Protein AF-A0A7V9LE21-F1 (afdb_monomer_lite)

Foldseek 3Di:
DVVLQVLQQVLLVVVPAGQQFAAADDPVVQVVLCVLLVHHADPVVNVSNRGGQWHDQDPQHADLAALFATFHGSVVQSVVLVVLPVVCVVQPDPVQDADQFARQGDGHSQWTFGHAHPVNPDWTKTQHCPTDPRAARAFIKIDFDPRDIFTQASHSCRNSVLRSVCVVVQQWDQDPVVSYIAGPPDDPPDDTRRVVVSRVVVCPPPDPDDPPPPPDPPDPDDDDDDDDDDDDDDDDDDDDDDDDDDDDDDDDDDDDDDDDDDDDDDD

Structure (mmCIF, N/CA/C/O backbone):
data_AF-A0A7V9LE21-F1
#
_entry.id   AF-A0A7V9LE21-F1
#
loop_
_atom_site.group_PDB
_atom_site.id
_atom_site.type_symbol
_atom_site.label_atom_id
_atom_site.label_alt_id
_atom_site.label_comp_id
_atom_site.label_asym_id
_atom_site.label_entity_id
_atom_site.label_seq_id
_atom_site.pdbx_PDB_ins_code
_atom_site.Cartn_x
_atom_site.Cartn_y
_atom_site.Cartn_z
_atom_site.occupancy
_atom_site.B_iso_or_equiv
_atom_site.auth_seq_id
_atom_site.auth_comp_id
_atom_site.auth_asym_id
_atom_site.auth_atom_id
_atom_site.pdbx_PDB_model_num
ATOM 1 N N . MET A 1 1 ? -8.582 -11.905 -0.768 1.00 97.69 1 MET A N 1
ATOM 2 C CA . MET A 1 1 ? -8.957 -10.580 -1.306 1.00 97.69 1 MET A CA 1
ATOM 3 C C . MET A 1 1 ? -10.392 -10.242 -0.951 1.00 97.69 1 MET A C 1
ATOM 5 O O . MET A 1 1 ? -10.542 -9.659 0.103 1.00 97.69 1 MET A O 1
ATOM 9 N N . LYS A 1 2 ? -11.439 -10.677 -1.674 1.00 98.25 2 LYS A N 1
ATOM 10 C CA . LYS A 1 2 ? -12.838 -10.276 -1.377 1.00 98.25 2 LYS A CA 1
ATOM 11 C C . LYS A 1 2 ? -13.231 -10.319 0.116 1.00 98.25 2 LYS A C 1
ATOM 13 O O . LYS A 1 2 ? -13.485 -9.271 0.692 1.00 98.25 2 LYS A O 1
ATOM 18 N N . GLN A 1 3 ? -13.123 -11.476 0.772 1.00 98.50 3 GLN A N 1
ATOM 19 C CA . GLN A 1 3 ? -13.429 -11.631 2.209 1.00 98.50 3 GLN A CA 1
ATOM 20 C C . GLN A 1 3 ? -12.548 -10.795 3.163 1.00 98.50 3 GLN A C 1
ATOM 22 O O . GLN A 1 3 ? -12.945 -10.556 4.300 1.00 98.50 3 GLN A O 1
ATOM 27 N N . ILE A 1 4 ? -11.356 -10.373 2.723 1.00 98.56 4 ILE A N 1
ATOM 28 C CA . ILE A 1 4 ? -10.426 -9.518 3.482 1.00 98.56 4 ILE A CA 1
ATOM 29 C C . ILE A 1 4 ? -10.947 -8.078 3.440 1.00 98.56 4 ILE A C 1
ATOM 31 O O . ILE A 1 4 ? -11.176 -7.488 4.491 1.00 98.56 4 ILE A O 1
ATOM 35 N N . TRP A 1 5 ? -11.235 -7.555 2.242 1.00 98.50 5 TRP A N 1
ATOM 36 C CA . TRP A 1 5 ? -11.826 -6.224 2.057 1.00 98.50 5 TRP A CA 1
ATOM 37 C C . TRP A 1 5 ? -13.210 -6.116 2.711 1.00 98.50 5 TRP A C 1
ATOM 39 O O . TRP A 1 5 ? -13.451 -5.200 3.489 1.00 98.50 5 TRP A O 1
ATOM 49 N N . GLU A 1 6 ? -14.074 -7.121 2.530 1.00 98.31 6 GLU A N 1
ATOM 50 C CA . GLU A 1 6 ? -15.378 -7.221 3.208 1.00 98.31 6 GLU A CA 1
ATOM 51 C C . GLU A 1 6 ? -15.268 -7.310 4.739 1.00 98.31 6 GLU A C 1
ATOM 53 O O . GLU A 1 6 ? -16.251 -7.073 5.442 1.00 98.31 6 GLU A O 1
ATOM 58 N N . ARG A 1 7 ? -14.115 -7.702 5.295 1.00 98.38 7 ARG A N 1
ATOM 59 C CA . ARG A 1 7 ? -13.870 -7.673 6.744 1.00 98.38 7 ARG A CA 1
ATOM 60 C C . ARG A 1 7 ? -13.325 -6.321 7.189 1.00 98.38 7 ARG A C 1
ATOM 62 O O . ARG A 1 7 ? -13.785 -5.815 8.206 1.00 98.38 7 ARG A O 1
ATOM 69 N N . LEU A 1 8 ? -12.414 -5.730 6.420 1.00 98.19 8 LEU A N 1
ATOM 70 C CA . LEU A 1 8 ? -11.795 -4.447 6.742 1.00 98.19 8 LEU A CA 1
ATOM 71 C C . LEU A 1 8 ? -12.800 -3.285 6.647 1.00 98.19 8 LEU A C 1
ATOM 73 O O . LEU A 1 8 ? -12.885 -2.506 7.589 1.00 98.19 8 LEU A O 1
ATOM 77 N N . GLU A 1 9 ? -13.661 -3.244 5.622 1.00 97.38 9 GLU A N 1
ATOM 78 C CA . GLU A 1 9 ? -14.788 -2.289 5.548 1.00 97.38 9 GLU A CA 1
ATOM 79 C C . GLU A 1 9 ? -15.791 -2.485 6.699 1.00 97.38 9 GLU A C 1
ATOM 81 O O . GLU A 1 9 ? -16.323 -1.516 7.235 1.00 97.38 9 GLU A O 1
ATOM 86 N N . ARG A 1 10 ? -16.030 -3.727 7.152 1.00 98.00 10 ARG A N 1
ATOM 87 C CA . ARG A 1 10 ? -16.883 -3.968 8.333 1.00 98.00 10 ARG A CA 1
ATOM 88 C C . ARG A 1 10 ? -16.254 -3.454 9.626 1.00 98.00 10 ARG A C 1
ATOM 90 O O . ARG A 1 10 ? -16.998 -2.977 10.477 1.00 98.00 10 ARG A O 1
ATOM 97 N N . ILE A 1 11 ? -14.930 -3.535 9.778 1.00 97.38 11 ILE A N 1
ATOM 98 C CA . ILE A 1 11 ? -14.217 -2.966 10.932 1.00 97.38 11 ILE A CA 1
ATOM 99 C C . ILE A 1 11 ? -14.197 -1.434 10.839 1.00 97.38 11 ILE A C 1
ATOM 101 O O . ILE A 1 11 ? -14.538 -0.775 11.813 1.00 97.38 11 ILE A O 1
ATOM 105 N N . ALA A 1 12 ? -13.919 -0.852 9.670 1.00 96.12 12 ALA A N 1
ATOM 106 C CA . ALA A 1 12 ? -14.060 0.589 9.445 1.00 96.12 12 ALA A CA 1
ATOM 107 C C . ALA A 1 12 ? -15.472 1.084 9.820 1.00 96.12 12 ALA A C 1
ATOM 109 O O . ALA A 1 12 ? -15.625 2.086 10.524 1.00 96.12 12 ALA A O 1
ATOM 110 N N . GLY A 1 13 ? -16.500 0.317 9.445 1.00 96.00 13 GLY A N 1
ATOM 111 C CA . GLY A 1 13 ? -17.898 0.586 9.766 1.00 96.00 13 GLY A CA 1
ATOM 112 C C . GLY A 1 13 ? -18.237 0.584 11.263 1.00 96.00 13 GLY A C 1
ATOM 113 O O . GLY A 1 13 ? -19.125 1.338 11.659 1.00 96.00 13 GLY A O 1
ATOM 114 N N . THR A 1 14 ? -17.535 -0.169 12.127 1.00 96.19 14 THR A N 1
ATOM 115 C CA . THR A 1 14 ? -17.775 -0.093 13.589 1.00 96.19 14 THR A CA 1
ATOM 116 C C . THR A 1 14 ? -17.301 1.231 14.189 1.00 96.19 14 THR A C 1
ATOM 118 O O . THR A 1 14 ? -17.847 1.672 15.200 1.00 96.19 14 THR A O 1
ATOM 121 N N . TYR A 1 15 ? -16.354 1.902 13.529 1.00 94.06 15 TYR A N 1
ATOM 122 C CA . TYR A 1 15 ? -15.899 3.256 13.848 1.00 94.06 15 TYR A CA 1
ATOM 123 C C . TYR A 1 15 ? -16.653 4.347 13.066 1.00 94.06 15 TYR A C 1
ATOM 125 O O . TYR A 1 15 ? -16.291 5.518 13.143 1.00 94.06 15 TYR A O 1
ATOM 133 N N . GLY A 1 16 ? -17.686 3.998 12.289 1.00 93.94 16 GLY A N 1
ATOM 134 C CA . GLY A 1 16 ? -18.404 4.952 11.435 1.00 93.94 16 GLY A CA 1
ATOM 135 C C . GLY A 1 16 ? -17.566 5.493 10.269 1.00 93.94 16 GLY A C 1
ATOM 136 O O . GLY A 1 16 ? -17.779 6.625 9.837 1.00 93.94 16 GLY A O 1
ATOM 137 N N . LYS A 1 17 ? -16.594 4.710 9.787 1.00 93.88 17 LYS A N 1
ATOM 138 C CA . LYS A 1 17 ? -15.722 5.017 8.643 1.00 93.88 17 LYS A CA 1
ATOM 139 C C . LYS A 1 17 ? -16.016 4.068 7.478 1.00 93.88 17 LYS A C 1
ATOM 141 O O . LYS A 1 17 ? -16.732 3.081 7.619 1.00 93.88 17 LYS A O 1
ATOM 146 N N . THR A 1 18 ? -15.398 4.349 6.341 1.00 94.31 18 THR A N 1
ATOM 147 C CA . THR A 1 18 ? -15.262 3.439 5.196 1.00 94.31 18 THR A CA 1
ATOM 148 C C . THR A 1 18 ? -13.859 3.608 4.625 1.00 94.31 18 THR A C 1
ATOM 150 O O . THR A 1 18 ? -13.232 4.649 4.839 1.00 94.31 18 THR A O 1
ATOM 153 N N . LEU A 1 19 ? -13.352 2.612 3.903 1.00 94.44 19 LEU A N 1
ATOM 154 C CA . LEU A 1 19 ? -12.128 2.762 3.120 1.00 94.44 19 LEU A CA 1
ATOM 155 C C . LEU A 1 19 ? -12.376 3.557 1.823 1.00 94.44 19 LEU A C 1
ATOM 157 O O . LEU A 1 19 ? -11.406 3.945 1.180 1.00 94.44 19 LEU A O 1
ATOM 161 N N . ALA A 1 20 ? -13.637 3.819 1.448 1.00 95.00 20 ALA A N 1
ATOM 162 C CA . ALA A 1 20 ? -14.025 4.450 0.181 1.00 95.00 20 ALA A CA 1
ATOM 163 C C . ALA A 1 20 ? -13.390 3.745 -1.033 1.00 95.00 20 ALA A C 1
ATOM 165 O O . ALA A 1 20 ? -12.850 4.377 -1.942 1.00 95.00 20 ALA A O 1
ATOM 166 N N . LEU A 1 21 ? -13.419 2.408 -1.013 1.00 96.44 21 LEU A N 1
ATOM 167 C CA . LEU A 1 21 ? -12.847 1.587 -2.072 1.00 96.44 21 LEU A CA 1
ATOM 168 C C . LEU A 1 21 ? -13.613 1.778 -3.383 1.00 96.44 21 LEU A C 1
ATOM 170 O O . LEU A 1 21 ? -14.837 1.637 -3.451 1.00 96.44 21 LEU A O 1
ATOM 174 N N . ARG A 1 22 ? -12.861 2.062 -4.442 1.00 97.06 22 ARG A N 1
ATOM 175 C CA . ARG A 1 22 ? -13.384 2.304 -5.787 1.00 97.06 22 ARG A CA 1
ATOM 176 C C . ARG A 1 22 ? -13.907 0.999 -6.412 1.00 97.06 22 ARG A C 1
ATOM 178 O O . ARG A 1 22 ? -13.593 -0.087 -5.915 1.00 97.06 22 ARG A O 1
ATOM 185 N N . PRO A 1 23 ? -14.718 1.049 -7.486 1.00 98.19 23 PRO A N 1
ATOM 186 C CA . PRO A 1 23 ? -15.098 -0.149 -8.236 1.00 98.19 23 PRO A CA 1
ATOM 187 C C . PRO A 1 23 ? -13.876 -0.874 -8.818 1.00 98.19 23 PRO A C 1
ATOM 189 O O . PRO A 1 23 ? -12.860 -0.247 -9.109 1.00 98.19 23 PRO A O 1
ATOM 192 N N . GLY A 1 24 ? -13.968 -2.191 -8.991 1.00 98.56 24 GLY A N 1
ATOM 193 C CA . GLY A 1 24 ? -12.900 -3.004 -9.578 1.00 98.56 24 GLY A CA 1
ATOM 194 C C . GLY A 1 24 ? -12.739 -2.817 -11.086 1.00 98.56 24 GLY A C 1
ATOM 195 O O . GLY A 1 24 ? -13.684 -2.465 -11.794 1.00 98.56 24 GLY A O 1
ATOM 196 N N . LEU A 1 25 ? -11.529 -3.095 -11.565 1.00 98.75 25 LEU A N 1
ATOM 197 C CA . LEU A 1 25 ? -11.159 -3.077 -12.979 1.00 98.75 25 LEU A CA 1
ATOM 198 C C . LEU A 1 25 ? -11.482 -4.405 -13.673 1.00 98.75 25 LEU A C 1
ATOM 200 O O . LEU A 1 25 ? -11.662 -5.438 -13.028 1.00 98.75 25 LEU A O 1
ATOM 204 N N . ASP A 1 26 ? -11.492 -4.388 -15.006 1.00 98.62 26 ASP A N 1
ATOM 205 C CA . ASP A 1 26 ? -11.600 -5.599 -15.818 1.00 98.62 26 ASP A CA 1
ATOM 206 C C . ASP A 1 26 ? -10.229 -6.227 -16.153 1.00 98.62 26 ASP A C 1
ATOM 208 O O . ASP A 1 26 ? -9.167 -5.600 -16.079 1.00 98.62 26 ASP A O 1
ATOM 212 N N . GLU A 1 27 ? -10.248 -7.513 -16.519 1.00 98.56 27 GLU A N 1
ATOM 213 C CA . GLU A 1 27 ? -9.039 -8.262 -16.891 1.00 98.56 27 GLU A CA 1
ATOM 214 C C . GLU A 1 27 ? -8.258 -7.624 -18.067 1.00 98.56 27 GLU A C 1
ATOM 216 O O . GLU A 1 27 ? -7.025 -7.591 -17.983 1.00 98.56 27 GLU A O 1
ATOM 221 N N . PRO A 1 28 ? -8.896 -7.083 -19.135 1.00 98.69 28 PRO A N 1
ATOM 222 C CA . PRO A 1 28 ? -8.205 -6.336 -20.189 1.00 98.69 28 PRO A CA 1
ATOM 223 C C . PRO A 1 28 ? -7.429 -5.112 -19.690 1.00 98.69 28 PRO A C 1
ATOM 225 O O . PRO A 1 28 ? -6.272 -4.942 -20.078 1.00 98.69 28 PRO A O 1
ATOM 228 N N . THR A 1 29 ? -8.017 -4.287 -18.817 1.00 98.75 29 THR A N 1
ATOM 229 C CA . THR A 1 29 ? -7.364 -3.082 -18.276 1.00 98.75 29 THR A CA 1
ATOM 230 C C . THR A 1 29 ? -6.128 -3.455 -17.462 1.00 98.75 29 THR A C 1
ATOM 232 O O . THR A 1 29 ? -5.048 -2.896 -17.666 1.00 98.75 29 THR A O 1
ATOM 235 N N . ILE A 1 30 ? -6.243 -4.467 -16.598 1.00 98.81 30 ILE A N 1
ATOM 236 C CA . ILE A 1 30 ? -5.116 -4.936 -15.785 1.00 98.81 30 ILE A CA 1
ATOM 237 C C . ILE A 1 30 ? -4.043 -5.603 -16.664 1.00 98.81 30 ILE A C 1
ATOM 239 O O . ILE A 1 30 ? -2.850 -5.387 -16.454 1.00 98.81 30 ILE A O 1
ATOM 243 N N . ALA A 1 31 ? -4.428 -6.366 -17.693 1.00 98.69 31 ALA A N 1
ATOM 244 C CA . ALA A 1 31 ? -3.476 -6.948 -18.641 1.00 98.69 31 ALA A CA 1
ATOM 245 C C . ALA A 1 31 ? -2.730 -5.878 -19.466 1.00 98.69 31 ALA A C 1
ATOM 247 O O . ALA A 1 31 ? -1.540 -6.043 -19.741 1.00 98.69 31 ALA A O 1
ATOM 248 N N . ALA A 1 32 ? -3.392 -4.775 -19.832 1.00 98.69 32 ALA A N 1
ATOM 249 C CA . ALA A 1 32 ? -2.755 -3.636 -20.493 1.00 98.69 32 ALA A CA 1
ATOM 250 C C . ALA A 1 32 ? -1.748 -2.927 -19.567 1.00 98.69 32 ALA A C 1
ATOM 252 O O . ALA A 1 32 ? -0.640 -2.614 -20.004 1.00 98.69 32 ALA A O 1
ATOM 253 N N . ALA A 1 33 ? -2.090 -2.754 -18.286 1.00 98.69 33 ALA A N 1
ATOM 254 C CA . ALA A 1 33 ? -1.198 -2.204 -17.265 1.00 98.69 33 ALA A CA 1
ATOM 255 C C . ALA A 1 33 ? 0.080 -3.045 -17.087 1.00 98.69 33 ALA A C 1
ATOM 257 O O . ALA A 1 33 ? 1.187 -2.520 -17.183 1.00 98.69 33 ALA A O 1
ATOM 258 N N . GLU A 1 34 ? -0.057 -4.364 -16.923 1.00 98.69 34 GLU A N 1
ATOM 259 C CA . GLU A 1 34 ? 1.080 -5.296 -16.863 1.00 98.69 34 GLU A CA 1
ATOM 260 C C . GLU A 1 34 ? 1.970 -5.228 -18.112 1.00 98.69 34 GLU A C 1
ATOM 262 O O . GLU A 1 34 ? 3.198 -5.286 -18.025 1.00 98.69 34 GLU A O 1
ATOM 267 N N . ASN A 1 35 ? 1.352 -5.084 -19.288 1.00 98.44 35 ASN A N 1
ATOM 268 C CA . ASN A 1 35 ? 2.079 -4.967 -20.545 1.00 98.44 35 ASN A CA 1
ATOM 269 C C . ASN A 1 35 ? 2.810 -3.611 -20.671 1.00 98.44 35 ASN A C 1
ATOM 271 O O . ASN A 1 35 ? 3.901 -3.602 -21.236 1.00 98.44 35 ASN A O 1
ATOM 275 N N . LYS A 1 36 ? 2.286 -2.498 -20.114 1.00 97.69 36 LYS A N 1
ATOM 276 C CA . LYS A 1 36 ? 3.029 -1.219 -19.998 1.00 97.69 36 LYS A CA 1
ATOM 277 C C . LYS A 1 36 ? 4.247 -1.378 -19.081 1.00 97.69 36 LYS A C 1
ATOM 279 O O . LYS A 1 36 ? 5.339 -0.952 -19.438 1.00 97.69 36 LYS A O 1
ATOM 284 N N . LEU A 1 37 ? 4.060 -2.013 -17.922 1.00 97.25 37 LEU A N 1
ATOM 285 C CA . LEU A 1 37 ? 5.105 -2.212 -16.908 1.00 97.25 37 LEU A CA 1
ATOM 286 C C . LEU A 1 37 ? 6.179 -3.240 -17.308 1.00 97.25 37 LEU A C 1
ATOM 288 O O . LEU A 1 37 ? 7.205 -3.345 -16.640 1.00 97.25 37 LEU A O 1
ATOM 292 N N . GLY A 1 38 ? 5.931 -4.066 -18.331 1.00 98.00 38 GLY A N 1
ATOM 293 C CA . GLY A 1 38 ? 6.780 -5.217 -18.663 1.00 98.00 38 GLY A CA 1
ATOM 294 C C . GLY A 1 38 ? 6.799 -6.302 -17.574 1.00 98.00 38 GLY A C 1
ATOM 295 O O . GLY A 1 38 ? 7.726 -7.112 -17.515 1.00 98.00 38 GLY A O 1
ATOM 296 N N . MET A 1 39 ? 5.800 -6.318 -16.685 1.00 97.44 39 MET A N 1
ATOM 297 C CA . MET A 1 39 ? 5.764 -7.132 -15.466 1.00 97.44 39 MET A CA 1
ATOM 298 C C . MET A 1 39 ? 4.357 -7.671 -15.209 1.00 97.44 39 MET A C 1
ATOM 300 O O . MET A 1 39 ? 3.376 -6.971 -15.431 1.00 97.44 39 MET A O 1
ATOM 304 N N . ARG A 1 40 ? 4.247 -8.896 -14.682 1.00 98.19 40 ARG A N 1
ATOM 305 C CA . ARG A 1 40 ? 2.978 -9.407 -14.137 1.00 98.19 40 ARG A CA 1
ATOM 306 C C . ARG A 1 40 ? 2.821 -8.977 -12.682 1.00 98.19 40 ARG A C 1
ATOM 308 O O . ARG A 1 40 ? 3.792 -9.011 -11.925 1.00 98.19 40 ARG A O 1
ATOM 315 N N . PHE A 1 41 ? 1.606 -8.607 -12.295 1.00 98.62 41 PHE A N 1
ATOM 316 C CA . PHE A 1 41 ? 1.278 -8.314 -10.905 1.00 98.62 41 PHE A CA 1
ATOM 317 C C . PHE A 1 41 ? 1.244 -9.610 -10.075 1.00 98.62 41 PHE A C 1
ATOM 319 O O . PHE A 1 41 ? 0.860 -10.663 -10.595 1.00 98.62 41 PHE A O 1
ATOM 326 N N . PRO A 1 42 ? 1.579 -9.559 -8.771 1.00 98.62 42 PRO A N 1
ATOM 327 C CA . PRO A 1 42 ? 1.273 -10.644 -7.844 1.00 98.62 42 PRO A CA 1
ATOM 328 C C . PRO A 1 42 ? -0.215 -11.006 -7.892 1.00 98.62 42 PRO A C 1
ATOM 330 O O . PRO A 1 42 ? -1.074 -10.132 -8.025 1.00 98.62 42 PRO A O 1
ATOM 333 N N . ALA A 1 43 ? -0.531 -12.298 -7.785 1.00 98.44 43 ALA A N 1
ATOM 334 C CA . ALA A 1 43 ? -1.888 -12.804 -8.005 1.00 98.44 43 ALA A CA 1
ATOM 335 C C . ALA A 1 43 ? -2.929 -12.222 -7.028 1.00 98.44 43 ALA A C 1
ATOM 337 O O . ALA A 1 43 ? -4.106 -12.117 -7.362 1.00 98.44 43 ALA A O 1
ATOM 338 N N . ASP A 1 44 ? -2.504 -11.823 -5.831 1.00 98.12 44 ASP A N 1
ATOM 339 C CA . ASP A 1 44 ? -3.329 -11.184 -4.812 1.00 98.12 44 ASP A CA 1
ATOM 340 C C . ASP A 1 44 ? -3.488 -9.670 -5.019 1.00 98.12 44 ASP A C 1
ATOM 342 O O . ASP A 1 44 ? -4.589 -9.167 -4.806 1.00 98.12 44 ASP A O 1
ATOM 346 N N . TYR A 1 45 ? -2.469 -8.957 -5.517 1.00 98.69 45 TYR A N 1
ATOM 347 C CA . TYR A 1 45 ? -2.637 -7.574 -5.988 1.00 98.69 45 TYR A CA 1
ATOM 348 C C . TYR A 1 45 ? -3.543 -7.517 -7.229 1.00 98.69 45 TYR A C 1
ATOM 350 O O . TYR A 1 45 ? -4.493 -6.735 -7.248 1.00 98.69 45 TYR A O 1
ATOM 358 N N . ARG A 1 46 ? -3.374 -8.434 -8.198 1.00 98.69 46 ARG A N 1
ATOM 359 C CA . ARG A 1 46 ? -4.309 -8.598 -9.330 1.00 98.69 46 ARG A CA 1
ATOM 360 C C . ARG A 1 46 ? -5.738 -8.852 -8.843 1.00 98.69 46 ARG A C 1
ATOM 362 O O . ARG A 1 46 ? -6.664 -8.156 -9.245 1.00 98.69 46 ARG A O 1
ATOM 369 N N . ALA A 1 47 ? -5.913 -9.802 -7.923 1.00 98.75 47 ALA A N 1
ATOM 370 C CA . ALA A 1 47 ? -7.207 -10.101 -7.311 1.00 98.75 47 ALA A CA 1
ATOM 371 C C . ALA A 1 47 ? -7.712 -9.013 -6.340 1.00 98.75 47 ALA A C 1
ATOM 373 O O . ALA A 1 47 ? -8.814 -9.152 -5.809 1.00 98.75 47 ALA A O 1
ATOM 374 N N . SER A 1 48 ? -6.930 -7.959 -6.088 1.00 98.75 48 SER A N 1
ATOM 375 C CA . SER A 1 48 ? -7.383 -6.732 -5.435 1.00 98.75 48 SER A CA 1
ATOM 376 C C . SER A 1 48 ? -7.889 -5.726 -6.465 1.00 98.75 48 SER A C 1
ATOM 378 O O . SER A 1 48 ? -9.000 -5.241 -6.308 1.00 98.75 48 SER A O 1
ATOM 380 N N . LEU A 1 49 ? -7.139 -5.486 -7.547 1.00 98.81 49 LEU A N 1
ATOM 381 C CA . LEU A 1 49 ? -7.531 -4.591 -8.646 1.00 98.81 49 LEU A CA 1
ATOM 382 C C . LEU A 1 49 ? -8.839 -5.027 -9.331 1.00 98.81 49 LEU A C 1
ATOM 384 O O . LEU A 1 49 ? -9.668 -4.187 -9.663 1.00 98.81 49 LEU A O 1
ATOM 388 N N . LEU A 1 50 ? -9.073 -6.340 -9.464 1.00 98.81 50 LEU A N 1
ATOM 389 C CA . LEU A 1 50 ? -10.342 -6.918 -9.948 1.00 98.81 50 LEU A CA 1
ATOM 390 C C . LEU A 1 50 ? -11.547 -6.673 -9.014 1.00 98.81 50 LEU A C 1
ATOM 392 O O . LEU A 1 50 ? -12.680 -6.990 -9.370 1.00 98.81 50 LEU A O 1
ATOM 396 N N . LEU A 1 51 ? -11.317 -6.165 -7.801 1.00 98.75 51 LEU A N 1
ATOM 397 C CA . LEU A 1 51 ? -12.357 -5.823 -6.828 1.00 98.75 51 LEU A CA 1
ATOM 398 C C . LEU A 1 51 ? -12.450 -4.311 -6.611 1.00 98.75 51 LEU A C 1
ATOM 400 O O . LEU A 1 51 ? -13.566 -3.802 -6.534 1.00 98.75 51 LEU A O 1
ATOM 404 N N . HIS A 1 52 ? -11.300 -3.626 -6.538 1.00 98.44 52 HIS A N 1
ATOM 405 C CA . HIS A 1 52 ? -11.183 -2.208 -6.205 1.00 98.44 52 HIS A CA 1
ATOM 406 C C . HIS A 1 52 ? -10.006 -1.516 -6.917 1.00 98.44 52 HIS A C 1
ATOM 408 O O . HIS A 1 52 ? -8.847 -1.889 -6.718 1.00 98.44 52 HIS A O 1
ATOM 414 N N . ASP A 1 53 ? -10.295 -0.461 -7.681 1.00 98.44 53 ASP A N 1
ATOM 415 C CA . ASP A 1 53 ? -9.329 0.465 -8.299 1.00 98.44 53 ASP A CA 1
ATOM 416 C C . ASP A 1 53 ? -8.794 1.506 -7.289 1.00 98.44 53 ASP A C 1
ATOM 418 O O . ASP A 1 53 ? -8.933 2.716 -7.471 1.00 98.44 53 ASP A O 1
ATOM 422 N N . GLY A 1 54 ? -8.240 1.030 -6.171 1.00 96.50 54 GLY A N 1
ATOM 423 C CA . GLY A 1 54 ? -7.763 1.876 -5.070 1.00 96.50 54 GLY A CA 1
ATOM 424 C C . GLY A 1 54 ? -8.881 2.474 -4.203 1.00 96.50 54 GLY A C 1
ATOM 425 O O . GLY A 1 54 ? -9.973 1.913 -4.089 1.00 96.50 54 GLY A O 1
ATOM 426 N N . GLN A 1 55 ? -8.579 3.599 -3.556 1.00 95.25 55 GLN A N 1
ATOM 427 C CA . GLN A 1 55 ? -9.474 4.389 -2.704 1.00 95.25 55 GLN A CA 1
ATOM 428 C C . GLN A 1 55 ? -9.771 5.744 -3.362 1.00 95.25 55 GLN A C 1
ATOM 430 O O . GLN A 1 55 ? -9.015 6.200 -4.221 1.00 95.25 55 GLN A O 1
ATOM 435 N N . GLU A 1 56 ? -10.862 6.401 -2.969 1.00 90.94 56 GLU A N 1
ATOM 436 C CA . GLU A 1 56 ? -11.056 7.821 -3.287 1.00 90.94 56 GLU A CA 1
ATOM 437 C C . GLU A 1 56 ? -10.171 8.709 -2.392 1.00 90.94 56 GLU A C 1
ATOM 439 O O . GLU A 1 56 ? -10.011 8.441 -1.202 1.00 90.94 56 GLU A O 1
ATOM 444 N N . ASP A 1 57 ? -9.629 9.797 -2.951 1.00 74.94 57 ASP A N 1
ATOM 445 C CA . ASP A 1 57 ? -8.693 10.733 -2.290 1.00 74.94 57 ASP A CA 1
ATOM 446 C C . ASP A 1 57 ? -9.375 11.678 -1.259 1.00 74.94 57 ASP A C 1
ATOM 448 O O . ASP A 1 57 ? -9.021 12.851 -1.114 1.00 74.94 57 ASP A O 1
ATOM 452 N N . GLU A 1 58 ? -10.386 11.192 -0.532 1.00 64.44 58 GLU A N 1
ATOM 453 C CA . GLU A 1 58 ? -11.120 11.978 0.466 1.00 64.44 58 GLU A CA 1
ATOM 454 C C . GLU A 1 58 ? -10.421 12.014 1.836 1.00 64.44 58 GLU A C 1
ATOM 456 O O . GLU A 1 58 ? -9.968 11.004 2.375 1.00 64.44 58 GLU A O 1
ATOM 461 N N . VAL A 1 59 ? -10.403 13.194 2.468 1.00 59.25 59 VAL A N 1
ATOM 462 C CA . VAL A 1 59 ? -9.697 13.467 3.738 1.00 59.25 59 VAL A CA 1
ATOM 463 C C . VAL A 1 59 ? -10.475 12.942 4.966 1.00 59.25 59 VAL A C 1
ATOM 465 O O . VAL A 1 59 ? -10.747 13.679 5.915 1.00 59.25 59 VAL A O 1
ATOM 468 N N . ALA A 1 60 ? -10.888 11.671 4.928 1.00 64.88 60 ALA A N 1
ATOM 469 C CA . ALA A 1 60 ? -11.581 10.968 6.016 1.00 64.88 60 ALA A CA 1
ATOM 470 C C . ALA A 1 60 ? -11.546 9.420 5.937 1.00 64.88 60 ALA A C 1
ATOM 472 O O . ALA A 1 60 ? -12.125 8.769 6.812 1.00 64.88 60 ALA A O 1
ATOM 473 N N . THR A 1 61 ? -10.931 8.817 4.911 1.00 81.81 61 THR A N 1
ATOM 474 C CA . THR A 1 61 ? -10.968 7.357 4.689 1.00 81.81 61 THR A CA 1
ATOM 475 C C . THR A 1 61 ? -10.269 6.560 5.791 1.00 81.81 61 THR A C 1
ATOM 477 O O . THR A 1 61 ? -9.242 6.981 6.319 1.00 81.81 61 THR A O 1
ATOM 480 N N . PHE A 1 62 ? -10.776 5.363 6.084 1.00 92.25 62 PHE A N 1
ATOM 481 C CA . PHE A 1 62 ? -10.075 4.378 6.907 1.00 92.25 62 PHE A CA 1
ATOM 482 C C . PHE A 1 62 ? -8.849 3.828 6.157 1.00 92.25 62 PHE A C 1
ATOM 484 O O . PHE A 1 62 ? -8.896 3.608 4.944 1.00 92.25 62 PHE A O 1
ATOM 491 N N . GLU A 1 63 ? -7.749 3.603 6.871 1.00 92.31 63 GLU A N 1
ATOM 492 C CA . GLU A 1 63 ? -6.493 3.132 6.282 1.00 92.31 63 GLU A CA 1
ATOM 493 C C . GLU A 1 63 ? -6.573 1.660 5.858 1.00 92.31 63 GLU A C 1
ATOM 495 O O . GLU A 1 63 ? -7.049 0.803 6.609 1.00 92.31 63 GLU A O 1
ATOM 500 N N . TRP A 1 64 ? -6.031 1.347 4.680 1.00 95.25 64 TRP A N 1
ATOM 501 C CA . TRP A 1 64 ? -5.883 -0.029 4.198 1.00 95.25 64 TRP A CA 1
ATOM 502 C C . TRP A 1 64 ? -4.757 -0.795 4.916 1.00 95.25 64 TRP A C 1
ATOM 504 O O . TRP A 1 64 ? -4.860 -2.010 5.063 1.00 95.25 64 TRP A O 1
ATOM 514 N N . LEU A 1 65 ? -3.725 -0.092 5.400 1.00 95.56 65 LEU A N 1
ATOM 515 C CA . LEU A 1 65 ? -2.691 -0.543 6.343 1.00 95.56 65 LEU A CA 1
ATOM 516 C C . LEU A 1 65 ? -2.265 0.657 7.218 1.00 95.56 65 LEU A C 1
ATOM 518 O O . LEU A 1 65 ? -2.237 1.768 6.687 1.00 95.56 65 LEU A O 1
ATOM 522 N N . PRO A 1 66 ? -1.900 0.476 8.505 1.00 92.06 66 PRO A N 1
ATOM 523 C CA . PRO A 1 66 ? -1.580 1.595 9.397 1.00 92.06 66 PRO A CA 1
ATOM 524 C C . PRO A 1 66 ? -0.435 2.462 8.869 1.00 92.06 66 PRO A C 1
ATOM 526 O O . PRO A 1 66 ? 0.599 1.928 8.459 1.00 92.06 66 PRO A O 1
ATOM 529 N N . GLY A 1 67 ? -0.614 3.783 8.881 1.00 87.69 67 GLY A N 1
ATOM 530 C CA . GLY A 1 67 ? 0.389 4.758 8.438 1.00 87.69 67 GLY A CA 1
ATOM 531 C C . GLY A 1 67 ? 0.726 4.716 6.946 1.00 87.69 67 GLY A C 1
ATOM 532 O O . GLY A 1 67 ? 1.664 5.383 6.520 1.00 87.69 67 GLY A O 1
ATOM 533 N N . CYS A 1 68 ? 0.004 3.932 6.142 1.00 91.38 68 CYS A N 1
ATOM 534 C CA . CYS A 1 68 ? 0.150 3.950 4.691 1.00 91.38 68 CYS A CA 1
ATOM 535 C C . CYS A 1 68 ? -0.786 5.005 4.094 1.00 91.38 68 CYS A C 1
ATOM 537 O O . CYS A 1 68 ? -1.969 5.068 4.437 1.00 91.38 68 CYS A O 1
ATOM 539 N N . CYS A 1 69 ? -0.280 5.797 3.147 1.00 92.12 69 CYS A N 1
ATOM 540 C CA . CYS A 1 69 ? -1.114 6.704 2.359 1.00 92.12 69 CYS A CA 1
ATOM 541 C C . CYS A 1 69 ? -2.220 5.937 1.587 1.00 92.12 69 CYS A C 1
ATOM 543 O O . CYS A 1 69 ? -2.075 4.728 1.377 1.00 92.12 69 CYS A O 1
ATOM 545 N N . PRO A 1 70 ? -3.305 6.593 1.124 1.00 93.50 70 PRO A N 1
ATOM 546 C CA . PRO A 1 70 ? -4.391 5.925 0.400 1.00 93.50 70 PRO A CA 1
ATOM 547 C C . PRO A 1 70 ? -3.915 5.135 -0.827 1.00 93.50 70 PRO A C 1
ATOM 549 O O . PRO A 1 70 ? -3.018 5.579 -1.551 1.00 93.50 70 PRO A O 1
ATOM 552 N N . LEU A 1 71 ? -4.538 3.976 -1.081 1.00 96.25 71 LEU A N 1
ATOM 553 C CA . LEU A 1 71 ? -4.311 3.211 -2.314 1.00 96.25 71 LEU A CA 1
ATOM 554 C C . LEU A 1 71 ? -4.755 4.023 -3.528 1.00 96.25 71 LEU A C 1
ATOM 556 O O . LEU A 1 71 ? -5.885 4.507 -3.572 1.00 96.25 71 LEU A O 1
ATOM 560 N N . LYS A 1 72 ? -3.899 4.114 -4.544 1.00 96.88 72 LYS A N 1
ATOM 561 C CA . LYS A 1 72 ? -4.170 4.909 -5.742 1.00 96.88 72 LYS A CA 1
ATOM 562 C C . LYS A 1 72 ? -4.825 4.091 -6.863 1.00 96.88 72 LYS A C 1
ATOM 564 O O . LYS A 1 72 ? -4.531 2.899 -6.991 1.00 96.88 72 LYS A O 1
ATOM 569 N N . PRO A 1 73 ? -5.660 4.728 -7.708 1.00 97.50 73 PRO A N 1
ATOM 570 C CA . PRO A 1 73 ? -6.154 4.138 -8.951 1.00 97.50 73 PRO A CA 1
ATOM 571 C C . PRO A 1 73 ? -5.017 3.650 -9.849 1.00 97.50 73 PRO A C 1
ATOM 573 O O . PRO A 1 73 ? -3.957 4.280 -9.921 1.00 97.50 73 PRO A O 1
ATOM 576 N N . LEU A 1 74 ? -5.241 2.570 -10.601 1.00 98.62 74 LEU A N 1
ATOM 577 C CA . LEU A 1 74 ? -4.205 1.953 -11.435 1.00 98.62 74 LEU A CA 1
ATOM 578 C C . LEU A 1 74 ? -3.664 2.910 -12.508 1.00 98.62 74 LEU A C 1
ATOM 580 O O . LEU A 1 74 ? -2.498 2.819 -12.879 1.00 98.62 74 LEU A O 1
ATOM 584 N N . ALA A 1 75 ? -4.477 3.862 -12.974 1.00 98.06 75 ALA A N 1
ATOM 585 C CA . ALA A 1 75 ? -4.018 4.932 -13.858 1.00 98.06 75 ALA A CA 1
ATOM 586 C C . ALA A 1 75 ? -2.896 5.761 -13.206 1.00 98.06 75 ALA A C 1
ATOM 588 O O . ALA A 1 75 ? -1.816 5.884 -13.779 1.00 98.06 75 ALA A O 1
ATOM 589 N N . ASN A 1 76 ? -3.102 6.233 -11.973 1.00 97.81 76 ASN A N 1
ATOM 590 C CA . ASN A 1 76 ? -2.113 7.033 -11.252 1.00 97.81 76 ASN A CA 1
ATOM 591 C C . ASN A 1 76 ? -0.893 6.205 -10.822 1.00 97.81 76 ASN A C 1
ATOM 593 O O . ASN A 1 76 ? 0.218 6.723 -10.818 1.00 97.81 76 ASN A O 1
ATOM 597 N N . VAL A 1 77 ? -1.069 4.910 -10.536 1.00 98.25 77 VAL A N 1
ATOM 598 C CA . VAL A 1 77 ? 0.040 3.953 -10.346 1.00 98.25 77 VAL A CA 1
ATOM 599 C C . VAL A 1 77 ? 0.925 3.871 -11.599 1.00 98.25 77 VAL A C 1
ATOM 601 O O . VAL A 1 77 ? 2.151 3.905 -11.499 1.00 98.25 77 VAL A O 1
ATOM 604 N N . LEU A 1 78 ? 0.322 3.793 -12.791 1.00 98.50 78 LEU A N 1
ATOM 605 C CA . LEU A 1 78 ? 1.041 3.722 -14.070 1.00 98.50 78 LEU A CA 1
ATOM 606 C C . LEU A 1 78 ? 1.650 5.056 -14.517 1.00 98.50 78 LEU A C 1
ATOM 608 O O . LEU A 1 78 ? 2.605 5.034 -15.295 1.00 98.50 78 LEU A O 1
ATOM 612 N N . GLU A 1 79 ? 1.094 6.187 -14.085 1.00 97.75 79 GLU A N 1
ATOM 613 C CA . GLU A 1 79 ? 1.690 7.520 -14.240 1.00 97.75 79 GLU A CA 1
ATOM 614 C C . GLU A 1 79 ? 2.902 7.653 -13.315 1.00 97.75 79 GLU A C 1
ATOM 616 O O . GLU A 1 79 ? 4.012 7.897 -13.783 1.00 97.75 79 GLU A O 1
ATOM 621 N N . ARG A 1 80 ? 2.723 7.387 -12.016 1.00 97.12 80 ARG A N 1
ATOM 622 C CA . ARG A 1 80 ? 3.780 7.544 -11.018 1.00 97.12 80 ARG A CA 1
ATOM 623 C C . ARG A 1 80 ? 4.962 6.607 -11.241 1.00 97.12 80 ARG A C 1
ATOM 625 O O . ARG A 1 80 ? 6.107 7.015 -11.080 1.00 97.12 80 ARG A O 1
ATOM 632 N N . TRP A 1 81 ? 4.710 5.362 -11.639 1.00 97.56 81 TRP A N 1
ATOM 633 C CA . TRP A 1 81 ? 5.789 4.444 -12.002 1.00 97.56 81 TRP A CA 1
ATOM 634 C C . TRP A 1 81 ? 6.638 4.991 -13.161 1.00 97.56 81 TRP A C 1
ATOM 636 O O . TRP A 1 81 ? 7.853 4.828 -13.136 1.00 97.56 81 TRP A O 1
ATOM 646 N N . ASP A 1 82 ? 6.025 5.676 -14.135 1.00 97.56 82 ASP A N 1
ATOM 647 C CA . ASP A 1 82 ? 6.711 6.329 -15.263 1.00 97.56 82 ASP A CA 1
ATOM 648 C C . ASP A 1 82 ? 7.629 7.463 -14.765 1.00 97.56 82 ASP A C 1
ATOM 650 O O . ASP A 1 82 ? 8.803 7.518 -15.132 1.00 97.56 82 ASP A O 1
ATOM 654 N N . GLU A 1 83 ? 7.116 8.317 -13.866 1.00 96.50 83 GLU A N 1
ATOM 655 C CA . GLU A 1 83 ? 7.870 9.405 -13.216 1.00 96.50 83 GLU A CA 1
ATOM 656 C C . GLU A 1 83 ? 9.076 8.909 -12.405 1.00 96.50 83 GLU A C 1
ATOM 658 O O . GLU A 1 83 ? 10.084 9.608 -12.303 1.00 96.50 83 GLU A O 1
ATOM 663 N N . GLU A 1 84 ? 8.985 7.716 -11.814 1.00 95.81 84 GLU A N 1
ATOM 664 C CA . GLU A 1 84 ? 10.052 7.147 -10.986 1.00 95.81 84 GLU A CA 1
ATOM 665 C C . GLU A 1 84 ? 11.126 6.392 -11.793 1.00 95.81 84 GLU A C 1
ATOM 667 O O . GLU A 1 84 ? 12.175 6.072 -11.229 1.00 95.81 84 GLU A O 1
ATOM 672 N N . GLN A 1 85 ? 10.954 6.156 -13.106 1.00 96.56 85 GLN A N 1
ATOM 673 C CA . GLN A 1 85 ? 11.998 5.493 -13.911 1.00 96.56 85 GLN A CA 1
ATOM 674 C C . GLN A 1 85 ? 13.295 6.321 -14.036 1.00 96.56 85 GLN A C 1
ATOM 676 O O . GLN A 1 85 ? 14.363 5.752 -13.801 1.00 96.56 85 GLN A O 1
ATOM 681 N N . PRO A 1 86 ? 13.267 7.643 -14.320 1.00 97.06 86 PRO A N 1
ATOM 682 C CA . PRO A 1 86 ? 14.479 8.469 -14.310 1.00 97.06 86 PRO A CA 1
ATOM 683 C C . PRO A 1 86 ? 15.147 8.538 -12.930 1.00 97.06 86 PRO A C 1
ATOM 685 O O . PRO A 1 86 ? 16.371 8.544 -12.846 1.00 97.06 86 PRO A O 1
ATOM 688 N N . LEU A 1 87 ? 14.362 8.527 -11.843 1.00 94.06 87 LEU A N 1
ATOM 689 C CA . LEU A 1 87 ? 14.895 8.492 -10.474 1.00 94.06 87 LEU A CA 1
ATOM 690 C C . LEU A 1 87 ? 15.587 7.154 -10.179 1.00 94.06 87 LEU A C 1
ATOM 692 O O . LEU A 1 87 ? 16.641 7.121 -9.549 1.00 94.06 87 LEU A O 1
ATOM 696 N N . ALA A 1 88 ? 15.035 6.046 -10.674 1.00 94.50 88 ALA A N 1
ATOM 697 C CA . ALA A 1 88 ? 15.653 4.731 -10.562 1.00 94.50 88 ALA A CA 1
ATOM 698 C C . ALA A 1 88 ? 16.956 4.594 -11.380 1.00 94.50 88 ALA A C 1
ATOM 700 O O . ALA A 1 88 ? 17.795 3.765 -11.030 1.00 94.50 88 ALA A O 1
ATOM 701 N N . GLU A 1 89 ? 17.145 5.396 -12.436 1.00 94.88 89 GLU A N 1
ATOM 702 C CA . GLU A 1 89 ? 18.419 5.509 -13.162 1.00 94.88 89 GLU A CA 1
ATOM 703 C C . GLU A 1 89 ? 19.415 6.430 -12.429 1.00 94.88 89 GLU A C 1
ATOM 705 O O . GLU A 1 89 ? 20.565 6.039 -12.222 1.00 94.88 89 GLU A O 1
ATOM 710 N N . GLU A 1 90 ? 18.984 7.615 -11.975 1.00 94.88 90 GLU A N 1
ATOM 711 C CA . GLU A 1 90 ? 19.836 8.589 -11.267 1.00 94.88 90 GLU A CA 1
ATOM 712 C C . GLU A 1 90 ? 20.368 8.051 -9.926 1.00 94.88 90 GLU A C 1
ATOM 714 O O . GLU A 1 90 ? 21.543 8.238 -9.599 1.00 94.88 90 GLU A O 1
ATOM 719 N N . PHE A 1 91 ? 19.524 7.350 -9.162 1.00 90.38 91 PHE A N 1
ATOM 720 C CA . PHE A 1 91 ? 19.826 6.867 -7.808 1.00 90.38 91 PHE A CA 1
ATOM 721 C C . PHE A 1 91 ? 20.134 5.359 -7.736 1.00 90.38 91 PHE A C 1
ATOM 723 O O . PHE A 1 91 ? 20.083 4.763 -6.656 1.00 90.38 91 PHE A O 1
ATOM 730 N N . ALA A 1 92 ? 20.488 4.730 -8.861 1.00 89.81 92 ALA A N 1
ATOM 731 C CA . ALA A 1 92 ? 20.873 3.321 -8.907 1.00 89.81 92 ALA A CA 1
ATOM 732 C C . ALA A 1 92 ? 22.092 3.021 -8.003 1.00 89.81 92 ALA A C 1
ATOM 734 O O . ALA A 1 92 ? 23.187 3.540 -8.226 1.00 89.81 92 ALA A O 1
ATOM 735 N N . ASP A 1 93 ? 21.942 2.132 -7.009 1.00 85.56 93 ASP A N 1
ATOM 736 C CA . ASP A 1 93 ? 23.058 1.680 -6.162 1.00 85.56 93 ASP A CA 1
ATOM 737 C C . ASP A 1 93 ? 23.716 0.400 -6.727 1.00 85.56 93 ASP A C 1
ATOM 739 O O . ASP A 1 93 ? 23.205 -0.703 -6.503 1.00 85.56 93 ASP A O 1
ATOM 743 N N . PRO A 1 94 ? 24.892 0.481 -7.387 1.00 82.50 94 PRO A N 1
ATOM 744 C CA . PRO A 1 94 ? 25.580 -0.691 -7.932 1.00 82.50 94 PRO A CA 1
ATOM 745 C C . PRO A 1 94 ? 26.152 -1.623 -6.851 1.00 82.50 94 PRO A C 1
ATOM 747 O O . PRO A 1 94 ? 26.608 -2.718 -7.172 1.00 82.50 94 PRO A O 1
ATOM 750 N N . THR A 1 95 ? 26.156 -1.217 -5.575 1.00 85.81 95 THR A N 1
ATOM 751 C CA . THR A 1 95 ? 26.516 -2.101 -4.452 1.00 85.81 95 THR A CA 1
ATOM 752 C C . THR A 1 95 ? 25.343 -2.966 -3.982 1.00 85.81 95 THR A C 1
ATOM 754 O O . THR A 1 95 ? 25.563 -3.913 -3.228 1.00 85.81 95 THR A O 1
ATOM 757 N N . ASN A 1 96 ? 24.124 -2.657 -4.446 1.00 82.00 96 ASN A N 1
ATOM 758 C CA . ASN A 1 96 ? 22.869 -3.378 -4.238 1.00 82.00 96 ASN A CA 1
ATOM 759 C C . ASN A 1 96 ? 22.660 -3.921 -2.808 1.00 82.00 96 ASN A C 1
ATOM 761 O O . ASN A 1 96 ? 22.318 -5.092 -2.606 1.00 82.00 96 ASN A O 1
ATOM 765 N N . LYS A 1 97 ? 22.920 -3.071 -1.805 1.00 90.50 97 LYS A N 1
ATOM 766 C CA . LYS A 1 97 ? 22.905 -3.440 -0.380 1.00 90.50 97 LYS A CA 1
ATOM 767 C C . LYS A 1 97 ? 21.548 -4.001 0.039 1.00 90.50 97 LYS A C 1
ATOM 769 O O . LYS A 1 97 ? 20.513 -3.641 -0.522 1.00 90.50 97 LYS A O 1
ATOM 774 N N . THR A 1 98 ? 21.565 -4.861 1.053 1.00 91.44 98 THR A N 1
ATOM 775 C CA . THR A 1 98 ? 20.378 -5.536 1.579 1.00 91.44 98 THR A CA 1
ATOM 776 C C . THR A 1 98 ? 20.247 -5.367 3.083 1.00 91.44 98 THR A C 1
ATOM 778 O O . THR A 1 98 ? 21.213 -5.558 3.820 1.00 91.44 98 THR A O 1
ATOM 781 N N . GLU A 1 99 ? 19.027 -5.097 3.543 1.00 90.56 99 GLU A N 1
ATOM 782 C CA . GLU A 1 99 ? 18.674 -5.128 4.961 1.00 90.56 99 GLU A CA 1
ATOM 783 C C . GLU A 1 99 ? 17.413 -5.973 5.155 1.00 90.56 99 GLU A C 1
ATOM 785 O O . GLU A 1 99 ? 16.327 -5.667 4.660 1.00 90.56 99 GLU A O 1
ATOM 790 N N . GLY A 1 100 ? 17.585 -7.122 5.816 1.00 92.50 100 GLY A N 1
ATOM 791 C CA . GLY A 1 100 ? 16.543 -8.141 5.923 1.00 92.50 100 GLY A CA 1
ATOM 792 C C . GLY A 1 100 ? 15.979 -8.526 4.541 1.00 92.50 100 GLY A C 1
ATOM 793 O O . GLY A 1 100 ? 16.759 -8.915 3.667 1.00 92.50 100 GLY A O 1
ATOM 794 N N . PRO A 1 101 ? 14.653 -8.431 4.318 1.00 95.69 101 PRO A N 1
ATOM 795 C CA . PRO A 1 101 ? 14.005 -8.805 3.060 1.00 95.69 101 PRO A CA 1
ATOM 796 C C . PRO A 1 101 ? 14.141 -7.764 1.929 1.00 95.69 101 PRO A C 1
ATOM 798 O O . PRO A 1 101 ? 13.625 -7.989 0.833 1.00 95.69 101 PRO A O 1
ATOM 801 N N . LEU A 1 102 ? 14.800 -6.626 2.171 1.00 95.75 102 LEU A N 1
ATOM 802 C CA . LEU A 1 102 ? 14.829 -5.475 1.264 1.00 95.75 102 LEU A CA 1
ATOM 803 C C . LEU A 1 102 ? 16.194 -5.279 0.605 1.00 95.75 102 LEU A C 1
ATOM 805 O O . LEU A 1 102 ? 17.227 -5.531 1.225 1.00 95.75 102 LEU A O 1
ATOM 809 N N . HIS A 1 103 ? 16.190 -4.745 -0.617 1.00 94.56 103 HIS A N 1
ATOM 810 C CA . HIS A 1 103 ? 17.301 -3.943 -1.134 1.00 94.56 103 HIS A CA 1
ATOM 811 C C . HIS A 1 103 ? 17.125 -2.479 -0.701 1.00 94.56 103 HIS A C 1
ATOM 813 O O . HIS A 1 103 ? 16.001 -1.972 -0.750 1.00 94.56 103 HIS A O 1
ATOM 819 N N . THR A 1 104 ? 18.209 -1.811 -0.284 1.00 90.50 104 THR A N 1
ATOM 820 C CA . THR A 1 104 ? 18.171 -0.458 0.323 1.00 90.50 104 THR A CA 1
ATOM 821 C C . THR A 1 104 ? 18.178 0.693 -0.686 1.00 90.50 104 THR A C 1
ATOM 823 O O . THR A 1 104 ? 18.203 1.853 -0.289 1.00 90.50 104 THR A O 1
ATOM 826 N N . VAL A 1 105 ? 18.215 0.405 -1.989 1.00 91.88 105 VAL A N 1
ATOM 827 C CA . VAL A 1 105 ? 17.842 1.402 -3.002 1.00 91.88 105 VAL A CA 1
ATOM 828 C C . VAL A 1 105 ? 16.368 1.765 -2.789 1.00 91.88 105 VAL A C 1
ATOM 830 O O . VAL A 1 105 ? 15.599 0.902 -2.368 1.00 91.88 105 VAL A O 1
ATOM 833 N N . VAL A 1 106 ? 15.960 3.008 -3.051 1.00 89.31 106 VAL A N 1
ATOM 834 C CA . VAL A 1 106 ? 14.554 3.433 -2.917 1.00 89.31 106 VAL A CA 1
ATOM 835 C C . VAL A 1 106 ? 13.792 3.114 -4.206 1.00 89.31 106 VAL A C 1
ATOM 837 O O . VAL A 1 106 ? 13.040 2.133 -4.260 1.00 89.31 106 VAL A O 1
ATOM 840 N N . TRP A 1 107 ? 14.052 3.885 -5.264 1.00 93.56 107 TRP A N 1
ATOM 841 C CA . TRP A 1 107 ? 13.453 3.710 -6.586 1.00 93.56 107 TRP A CA 1
ATOM 842 C C . TRP A 1 107 ? 14.130 2.580 -7.357 1.00 93.56 107 TRP A C 1
ATOM 844 O O . TRP A 1 107 ? 15.353 2.457 -7.374 1.00 93.56 107 TRP A O 1
ATOM 854 N N . HIS A 1 108 ? 13.332 1.742 -8.013 1.00 95.88 108 HIS A N 1
ATOM 855 C CA . HIS A 1 108 ? 13.825 0.656 -8.853 1.00 95.88 108 HIS A CA 1
ATOM 856 C C . HIS A 1 108 ? 12.735 0.265 -9.865 1.00 95.88 108 HIS A C 1
ATOM 858 O O . HIS A 1 108 ? 11.578 0.170 -9.452 1.00 95.88 108 HIS A O 1
ATOM 864 N N . PRO A 1 109 ? 13.040 -0.057 -11.142 1.00 97.06 109 PRO A N 1
ATOM 865 C CA . PRO A 1 109 ? 12.011 -0.310 -12.164 1.00 97.06 109 PRO A CA 1
ATOM 866 C C . PRO A 1 109 ? 11.031 -1.432 -11.806 1.00 97.06 109 PRO A C 1
ATOM 868 O O . PRO A 1 109 ? 9.891 -1.457 -12.261 1.00 97.06 109 PRO A O 1
ATOM 871 N N . ARG A 1 110 ? 11.468 -2.368 -10.953 1.00 97.56 110 ARG A N 1
ATOM 872 C CA . ARG A 1 110 ? 10.666 -3.497 -10.461 1.00 97.56 110 ARG A CA 1
ATOM 873 C C . ARG A 1 110 ? 9.949 -3.232 -9.129 1.00 97.56 110 ARG A C 1
ATOM 875 O O . ARG A 1 110 ? 9.571 -4.183 -8.450 1.00 97.56 110 ARG A O 1
ATOM 882 N N . ARG A 1 111 ? 9.773 -1.973 -8.731 1.00 97.12 111 ARG A N 1
ATOM 883 C CA . ARG A 1 111 ? 8.885 -1.569 -7.634 1.00 97.12 111 ARG A CA 1
ATOM 884 C C . ARG A 1 111 ? 7.731 -0.776 -8.208 1.00 97.12 111 ARG A C 1
ATOM 886 O O . ARG A 1 111 ? 7.935 0.082 -9.056 1.00 97.12 111 ARG A O 1
ATOM 893 N N . ILE A 1 112 ? 6.523 -1.112 -7.779 1.00 98.31 112 ILE A N 1
ATOM 894 C CA . ILE A 1 112 ? 5.288 -0.538 -8.309 1.00 98.31 112 ILE A CA 1
ATOM 895 C C . ILE A 1 112 ? 4.662 0.277 -7.171 1.00 98.31 112 ILE A C 1
ATOM 897 O O . ILE A 1 112 ? 4.232 -0.344 -6.196 1.00 98.31 112 ILE A O 1
ATOM 901 N N . PRO A 1 113 ? 4.652 1.622 -7.231 1.00 97.44 113 PRO A N 1
ATOM 902 C CA . PRO A 1 113 ? 4.011 2.457 -6.216 1.00 97.44 113 PRO A CA 1
ATOM 903 C C . PRO A 1 113 ? 2.497 2.246 -6.271 1.00 97.44 113 PRO A C 1
ATOM 905 O O . PRO A 1 113 ? 1.887 2.480 -7.307 1.00 97.44 113 PRO A O 1
ATOM 908 N N . ILE A 1 114 ? 1.888 1.781 -5.179 1.00 97.88 114 ILE A N 1
ATOM 909 C CA . ILE A 1 114 ? 0.449 1.458 -5.099 1.00 97.88 114 ILE A CA 1
ATOM 910 C C . ILE A 1 114 ? -0.347 2.404 -4.195 1.00 97.88 114 ILE A C 1
ATOM 912 O O . ILE A 1 114 ? -1.575 2.410 -4.252 1.00 97.88 114 ILE A O 1
ATOM 916 N N . ALA A 1 115 ? 0.334 3.187 -3.361 1.00 95.75 115 ALA A N 1
ATOM 917 C CA . ALA A 1 115 ? -0.263 4.110 -2.402 1.00 95.75 115 ALA A CA 1
ATOM 918 C C . ALA A 1 115 ? 0.633 5.344 -2.237 1.00 95.75 115 ALA A C 1
ATOM 920 O O . ALA A 1 115 ? 1.855 5.219 -2.340 1.00 95.75 115 ALA A O 1
ATOM 921 N N . GLY A 1 116 ? 0.043 6.511 -1.974 1.00 93.38 116 GLY A N 1
ATOM 922 C CA . GLY A 1 116 ? 0.781 7.774 -1.852 1.00 93.38 116 GLY A CA 1
ATOM 923 C C . GLY A 1 116 ? -0.111 8.983 -1.564 1.00 93.38 116 GLY A C 1
ATOM 924 O O . GLY A 1 116 ? -1.338 8.872 -1.527 1.00 93.38 116 GLY A O 1
ATOM 925 N N . THR A 1 117 ? 0.491 10.152 -1.344 1.00 90.38 117 THR A N 1
ATOM 926 C CA . THR A 1 117 ? -0.251 11.418 -1.177 1.00 90.38 117 THR A CA 1
ATOM 927 C C . THR A 1 117 ? -0.876 11.872 -2.509 1.00 90.38 117 THR A C 1
ATOM 929 O O . THR A 1 117 ? -0.707 11.233 -3.547 1.00 90.38 117 THR A O 1
ATOM 932 N N . GLN A 1 118 ? -1.600 12.998 -2.533 1.00 86.25 118 GLN A N 1
ATOM 933 C CA . GLN A 1 118 ? -2.046 13.617 -3.796 1.00 86.25 118 GLN A CA 1
ATOM 934 C C . GLN A 1 118 ? -0.869 14.009 -4.719 1.00 86.25 118 GLN A C 1
ATOM 936 O O . GLN A 1 118 ? -1.034 14.043 -5.936 1.00 86.25 118 GLN A O 1
ATOM 941 N N . TYR A 1 119 ? 0.306 14.297 -4.151 1.00 88.56 119 TYR A N 1
ATOM 942 C CA . TYR A 1 119 ? 1.487 14.780 -4.875 1.00 88.56 119 TYR A CA 1
ATOM 943 C C . TYR A 1 119 ? 2.630 13.749 -4.928 1.00 88.56 119 TYR A C 1
ATOM 945 O O . TYR A 1 119 ? 3.703 14.062 -5.440 1.00 88.56 119 TYR A O 1
ATOM 953 N N . TRP A 1 120 ? 2.406 12.535 -4.404 1.00 88.56 120 TRP A N 1
ATOM 954 C CA . TRP A 1 120 ? 3.401 11.461 -4.243 1.00 88.56 120 TRP A CA 1
ATOM 955 C C . TRP A 1 120 ? 4.683 11.884 -3.492 1.00 88.56 120 TRP A C 1
ATOM 957 O O . TRP A 1 120 ? 5.757 11.319 -3.704 1.00 88.56 120 TRP A O 1
ATOM 967 N N . ASP A 1 121 ? 4.551 12.875 -2.607 1.00 81.06 121 ASP A N 1
ATOM 968 C CA . ASP A 1 121 ? 5.612 13.604 -1.898 1.00 81.06 121 ASP A CA 1
ATOM 969 C C . ASP A 1 121 ? 5.823 13.160 -0.436 1.00 81.06 121 ASP A C 1
ATOM 971 O O . ASP A 1 121 ? 6.469 13.866 0.338 1.00 81.06 121 ASP A O 1
ATOM 975 N N . GLY A 1 122 ? 5.281 12.000 -0.052 1.00 72.56 122 GLY A N 1
ATOM 976 C CA . GLY A 1 122 ? 5.339 11.461 1.310 1.00 72.56 122 GLY A CA 1
ATOM 977 C C . GLY A 1 122 ? 5.535 9.944 1.352 1.00 72.56 122 GLY A C 1
ATOM 978 O O . GLY A 1 122 ? 6.143 9.365 0.452 1.00 72.56 122 GLY A O 1
ATOM 979 N N . ASP A 1 123 ? 5.005 9.303 2.399 1.00 81.00 123 ASP A N 1
ATOM 980 C CA . ASP A 1 123 ? 5.155 7.868 2.681 1.00 81.00 123 ASP A CA 1
ATOM 981 C C . ASP A 1 123 ? 4.385 6.980 1.678 1.00 81.00 123 ASP A C 1
ATOM 983 O O . ASP A 1 123 ? 3.336 6.399 1.975 1.00 81.00 123 ASP A O 1
ATOM 987 N N . ASN A 1 124 ? 4.914 6.891 0.456 1.00 92.19 124 ASN A N 1
ATOM 988 C CA . ASN A 1 124 ? 4.423 6.012 -0.599 1.00 92.19 124 ASN A CA 1
ATOM 989 C C . ASN A 1 124 ? 4.678 4.534 -0.243 1.00 92.19 124 ASN A C 1
ATOM 991 O O . ASN A 1 124 ? 5.732 4.168 0.287 1.00 92.19 124 ASN A O 1
ATOM 995 N N . SER A 1 125 ? 3.735 3.664 -0.607 1.00 96.06 125 SER A N 1
ATOM 996 C CA . SER A 1 125 ? 3.842 2.212 -0.411 1.00 96.06 125 SER A CA 1
ATOM 997 C C . SER A 1 125 ? 3.893 1.479 -1.751 1.00 96.06 125 SER A C 1
ATOM 999 O O . SER A 1 125 ? 3.242 1.879 -2.717 1.00 96.06 125 SER A O 1
ATOM 1001 N N . TYR A 1 126 ? 4.642 0.378 -1.807 1.00 97.94 126 TYR A N 1
ATOM 1002 C CA . TYR A 1 126 ? 5.013 -0.313 -3.040 1.00 97.94 126 TYR A CA 1
ATOM 1003 C C . TYR A 1 126 ? 4.733 -1.818 -2.986 1.00 97.94 126 TYR A C 1
ATOM 1005 O O . TYR A 1 126 ? 4.917 -2.468 -1.954 1.00 97.94 126 TYR A O 1
ATOM 1013 N N . VAL A 1 127 ? 4.402 -2.390 -4.146 1.00 98.62 127 VAL A N 1
ATOM 1014 C CA . VAL A 1 127 ? 4.584 -3.821 -4.430 1.00 98.62 127 VAL A CA 1
ATOM 1015 C C . VAL A 1 127 ? 6.016 -4.027 -4.924 1.00 98.62 127 VAL A C 1
ATOM 1017 O O . VAL A 1 127 ? 6.402 -3.507 -5.975 1.00 98.62 127 VAL A O 1
ATOM 1020 N N . ASP A 1 128 ? 6.810 -4.787 -4.172 1.00 98.50 128 ASP A N 1
ATOM 1021 C CA . ASP A 1 128 ? 8.236 -4.978 -4.436 1.00 98.50 128 ASP A CA 1
ATOM 1022 C C . ASP A 1 128 ? 8.519 -6.280 -5.199 1.00 98.50 128 ASP A C 1
ATOM 1024 O O . ASP A 1 128 ? 8.492 -7.384 -4.649 1.00 98.50 128 ASP A O 1
ATOM 1028 N N . LEU A 1 129 ? 8.827 -6.153 -6.493 1.00 98.25 129 LEU A N 1
ATOM 1029 C CA . LEU A 1 129 ? 9.305 -7.246 -7.348 1.00 98.25 129 LEU A CA 1
ATOM 1030 C C . LEU A 1 129 ? 10.848 -7.252 -7.456 1.00 98.25 129 LEU A C 1
ATOM 1032 O O . LEU A 1 129 ? 11.399 -7.917 -8.348 1.00 98.25 129 LEU A O 1
ATOM 1036 N N . HIS A 1 130 ? 11.538 -6.542 -6.549 1.00 97.00 130 HIS A N 1
ATOM 1037 C CA . HIS A 1 130 ? 12.983 -6.591 -6.297 1.00 97.00 130 HIS A CA 1
ATOM 1038 C C . HIS A 1 130 ? 13.319 -6.737 -4.789 1.00 97.00 130 HIS A C 1
ATOM 1040 O O . HIS A 1 130 ? 14.013 -5.893 -4.209 1.00 97.00 130 HIS A O 1
ATOM 1046 N N . PRO A 1 131 ? 12.858 -7.830 -4.147 1.00 97.19 131 PRO A N 1
ATOM 1047 C CA . PRO A 1 131 ? 13.256 -8.180 -2.787 1.00 97.19 131 PRO A CA 1
ATOM 1048 C C . PRO A 1 131 ? 14.732 -8.594 -2.725 1.00 97.19 131 PRO A C 1
ATOM 1050 O O . PRO A 1 131 ? 15.326 -8.985 -3.734 1.00 97.19 131 PRO A O 1
ATOM 1053 N N . SER A 1 132 ? 15.292 -8.626 -1.515 1.00 96.38 132 SER A N 1
ATOM 1054 C CA . SER A 1 132 ? 16.546 -9.343 -1.265 1.00 96.38 132 SER A CA 1
ATOM 1055 C C . SER A 1 132 ? 16.348 -10.866 -1.347 1.00 96.38 132 SER A C 1
ATOM 1057 O O . SER A 1 132 ? 15.225 -11.373 -1.356 1.00 96.38 132 SER A O 1
ATOM 1059 N N . ALA A 1 133 ? 17.444 -11.628 -1.275 1.00 96.00 133 ALA A N 1
ATOM 1060 C CA . ALA A 1 133 ? 17.407 -13.090 -1.142 1.00 96.00 133 ALA A CA 1
ATOM 1061 C C . ALA A 1 133 ? 16.729 -13.615 0.152 1.00 96.00 133 ALA A C 1
ATOM 1063 O O . ALA A 1 133 ? 16.577 -14.825 0.303 1.00 96.00 133 ALA A O 1
ATOM 1064 N N . ALA A 1 134 ? 16.341 -12.734 1.082 1.00 96.00 134 ALA A N 1
ATOM 1065 C CA . ALA A 1 134 ? 15.562 -13.057 2.281 1.00 96.00 134 ALA A CA 1
ATOM 1066 C C . ALA A 1 134 ? 14.133 -12.465 2.261 1.00 96.00 134 ALA A C 1
ATOM 1068 O O . ALA A 1 134 ? 13.417 -12.574 3.257 1.00 96.00 134 ALA A O 1
ATOM 1069 N N . GLY A 1 135 ? 13.729 -11.816 1.162 1.00 96.94 135 GLY A N 1
ATOM 1070 C CA . GLY A 1 135 ? 12.375 -11.303 0.941 1.00 96.94 135 GLY A CA 1
ATOM 1071 C C . GLY A 1 135 ? 11.559 -12.172 -0.015 1.00 96.94 135 GLY A C 1
ATOM 1072 O O . GLY A 1 135 ? 11.961 -13.274 -0.384 1.00 96.94 135 GLY A O 1
ATOM 1073 N N . THR A 1 136 ? 10.382 -11.689 -0.412 1.00 98.00 136 THR A N 1
ATOM 1074 C CA . THR A 1 136 ? 9.464 -12.400 -1.323 1.00 98.00 136 THR A CA 1
ATOM 1075 C C . THR A 1 136 ? 9.027 -11.482 -2.468 1.00 98.00 136 THR A C 1
ATOM 1077 O O . THR A 1 136 ? 8.613 -10.358 -2.195 1.00 98.00 136 THR A O 1
ATOM 1080 N N . PRO A 1 137 ? 9.095 -11.905 -3.748 1.00 98.19 137 PRO A N 1
ATOM 1081 C CA . PRO A 1 137 ? 8.615 -11.078 -4.852 1.00 98.19 137 PRO A CA 1
ATOM 1082 C C . PRO A 1 137 ? 7.103 -10.859 -4.742 1.00 98.19 137 PRO A C 1
ATOM 1084 O O . PRO A 1 137 ? 6.333 -11.816 -4.768 1.00 98.19 137 PRO A O 1
ATOM 1087 N N . GLY A 1 138 ? 6.691 -9.598 -4.631 1.00 98.31 138 GLY A N 1
ATOM 1088 C CA . GLY A 1 138 ? 5.310 -9.198 -4.356 1.00 98.31 138 GLY A CA 1
ATOM 1089 C C . GLY A 1 138 ? 5.063 -8.738 -2.918 1.00 98.31 138 GLY A C 1
ATOM 1090 O O . GLY A 1 138 ? 3.928 -8.395 -2.592 1.00 98.31 138 GLY A O 1
ATOM 1091 N N . GLN A 1 139 ? 6.101 -8.700 -2.076 1.00 98.56 139 GLN A N 1
ATOM 1092 C CA . GLN A 1 139 ? 6.024 -8.148 -0.724 1.00 98.56 139 GLN A CA 1
ATOM 1093 C C . GLN A 1 139 ? 5.587 -6.675 -0.724 1.00 98.56 139 GLN A C 1
ATOM 1095 O O . GLN A 1 139 ? 5.945 -5.909 -1.622 1.00 98.56 139 GLN A O 1
ATOM 1100 N N . ILE A 1 140 ? 4.818 -6.285 0.295 1.00 98.44 140 ILE A N 1
ATOM 1101 C CA . ILE A 1 140 ? 4.385 -4.901 0.510 1.00 98.44 140 ILE A CA 1
ATOM 1102 C C . ILE A 1 140 ? 5.412 -4.184 1.366 1.00 98.44 140 ILE A C 1
ATOM 1104 O O . ILE A 1 140 ? 5.708 -4.610 2.489 1.00 98.44 140 ILE A O 1
ATOM 1108 N N . ILE A 1 141 ? 5.927 -3.083 0.829 1.00 97.31 141 ILE A N 1
ATOM 1109 C CA . ILE A 1 141 ? 6.922 -2.240 1.485 1.00 97.31 141 ILE A CA 1
ATOM 1110 C C . ILE A 1 141 ? 6.435 -0.792 1.538 1.00 97.31 141 ILE A C 1
ATOM 1112 O O . ILE A 1 141 ? 5.658 -0.368 0.688 1.00 97.31 141 ILE A O 1
ATOM 1116 N N . THR A 1 142 ? 6.888 -0.026 2.521 1.00 95.00 142 THR A N 1
ATOM 1117 C CA . THR A 1 142 ? 6.576 1.405 2.648 1.00 95.00 142 THR A CA 1
ATOM 1118 C C . THR A 1 142 ? 7.719 2.126 3.352 1.00 95.00 142 THR A C 1
ATOM 1120 O O . THR A 1 142 ? 8.560 1.475 3.980 1.00 95.00 142 THR A O 1
ATOM 1123 N N . PHE A 1 143 ? 7.777 3.449 3.236 1.00 90.69 143 PHE A N 1
ATOM 1124 C CA . PHE A 1 143 ? 8.751 4.260 3.963 1.00 90.69 143 PHE A CA 1
ATOM 1125 C C . PHE A 1 143 ? 8.500 4.243 5.479 1.00 90.69 143 PHE A C 1
ATOM 1127 O O . PHE A 1 143 ? 7.362 4.242 5.946 1.00 90.69 143 PHE A O 1
ATOM 1134 N N . HIS A 1 144 ? 9.594 4.235 6.243 1.00 82.50 144 HIS A N 1
ATOM 1135 C CA . HIS A 1 144 ? 9.638 4.646 7.649 1.00 82.50 144 HIS A CA 1
ATOM 1136 C C . HIS A 1 144 ? 10.293 6.033 7.782 1.00 82.50 144 HIS A C 1
ATOM 1138 O O . HIS A 1 144 ? 9.896 6.829 8.638 1.00 82.50 144 HIS A O 1
ATOM 1144 N N . THR A 1 145 ? 11.309 6.307 6.962 1.00 82.69 145 THR A N 1
ATOM 1145 C CA . THR A 1 145 ? 12.003 7.598 6.858 1.00 82.69 145 THR A CA 1
ATOM 1146 C C . THR A 1 145 ? 12.086 7.995 5.382 1.00 82.69 145 THR A C 1
ATOM 1148 O O . THR A 1 145 ? 11.800 7.175 4.515 1.00 82.69 145 THR A 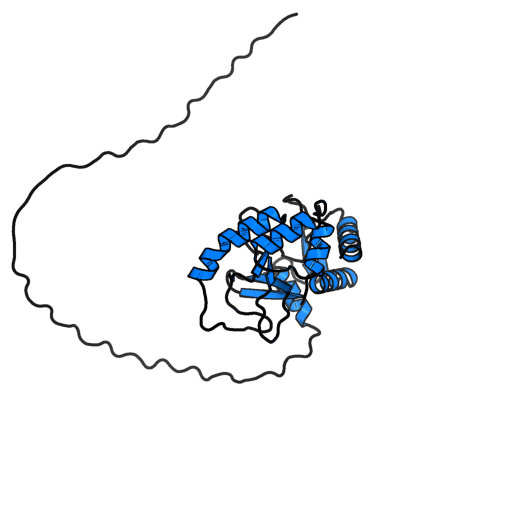O 1
ATOM 1151 N N . GLU A 1 146 ? 12.560 9.208 5.081 1.00 79.56 146 GLU A N 1
ATOM 1152 C CA . GLU A 1 146 ? 12.786 9.704 3.707 1.00 79.56 146 GLU A CA 1
ATOM 1153 C C . GLU A 1 146 ? 13.626 8.758 2.813 1.00 79.56 146 GLU A C 1
ATOM 1155 O O . GLU A 1 146 ? 13.541 8.837 1.588 1.00 79.56 146 GLU A O 1
ATOM 1160 N N . CYS A 1 147 ? 14.433 7.867 3.407 1.00 81.06 147 CYS A N 1
ATOM 1161 C CA . CYS A 1 147 ? 15.314 6.933 2.693 1.00 81.06 147 CYS A CA 1
ATOM 1162 C C . CYS A 1 147 ? 15.161 5.458 3.114 1.00 81.06 147 CYS A C 1
ATOM 1164 O O . CYS A 1 147 ? 15.612 4.578 2.380 1.00 81.06 147 CYS A O 1
ATOM 1166 N N . ASP A 1 148 ? 14.571 5.168 4.279 1.00 87.69 148 ASP A N 1
ATOM 1167 C CA . ASP A 1 148 ? 14.520 3.817 4.851 1.00 87.69 148 ASP A CA 1
ATOM 1168 C C . ASP A 1 148 ? 13.140 3.176 4.652 1.00 87.69 148 ASP A C 1
ATOM 1170 O O . ASP A 1 148 ? 12.107 3.738 5.022 1.00 87.69 148 ASP A O 1
ATOM 1174 N N . LEU A 1 149 ? 13.135 1.958 4.110 1.00 92.81 149 LEU A N 1
ATOM 1175 C CA . LEU A 1 149 ? 11.936 1.179 3.794 1.00 92.81 149 LEU A CA 1
ATOM 1176 C C . LEU A 1 149 ? 11.725 0.041 4.807 1.00 92.81 149 LEU A C 1
ATOM 1178 O O . LEU A 1 149 ? 12.682 -0.525 5.337 1.00 92.81 149 LEU A O 1
ATOM 1182 N N . VAL A 1 150 ? 10.470 -0.357 5.022 1.00 94.69 150 VAL A N 1
ATOM 1183 C CA . VAL A 1 150 ? 10.081 -1.514 5.847 1.00 94.69 150 VAL A CA 1
ATOM 1184 C C . VAL A 1 150 ? 9.103 -2.440 5.125 1.00 94.69 150 VAL A C 1
ATOM 1186 O O . VAL A 1 150 ? 8.273 -1.994 4.343 1.00 94.69 150 VAL A O 1
ATOM 1189 N N . CYS A 1 151 ? 9.199 -3.750 5.388 1.00 96.69 151 CYS A N 1
ATOM 1190 C CA . CYS A 1 151 ? 8.360 -4.791 4.776 1.00 96.69 151 CYS A CA 1
ATOM 1191 C C . CYS A 1 151 ? 7.219 -5.211 5.717 1.00 96.69 151 CYS A C 1
ATOM 1193 O O . CYS A 1 151 ? 7.465 -5.828 6.758 1.00 96.69 151 CYS A O 1
ATOM 1195 N N . LEU A 1 152 ? 5.978 -4.887 5.344 1.00 96.81 152 LEU A N 1
ATOM 1196 C CA . LEU A 1 152 ? 4.771 -5.136 6.145 1.00 96.81 152 LEU A CA 1
ATOM 1197 C C . LEU A 1 152 ? 4.228 -6.564 5.943 1.00 96.81 152 LEU A C 1
ATOM 1199 O O . LEU A 1 152 ? 3.749 -7.204 6.882 1.00 96.81 152 LEU A O 1
ATOM 1203 N N . GLY A 1 153 ? 4.378 -7.120 4.741 1.00 96.94 153 GLY A N 1
ATOM 1204 C CA . GLY A 1 153 ? 3.979 -8.491 4.425 1.00 96.94 153 GLY A CA 1
ATOM 1205 C C . GLY A 1 153 ? 4.694 -9.035 3.195 1.00 96.94 153 GLY A C 1
ATOM 1206 O O . GLY A 1 153 ? 5.051 -8.279 2.302 1.00 96.94 153 GLY A O 1
ATOM 1207 N N . ALA A 1 154 ? 4.876 -10.352 3.135 1.00 97.81 154 ALA A N 1
ATOM 1208 C CA . ALA A 1 154 ? 5.437 -11.084 1.997 1.00 97.81 154 ALA A CA 1
ATOM 1209 C C . ALA A 1 154 ? 4.526 -11.057 0.751 1.00 97.81 154 ALA A C 1
ATOM 1211 O O . ALA A 1 154 ? 4.947 -11.458 -0.332 1.00 97.81 154 ALA A O 1
ATOM 1212 N N . SER A 1 155 ? 3.289 -10.582 0.907 1.00 98.56 155 SER A N 1
ATOM 1213 C CA . SER A 1 155 ? 2.310 -10.311 -0.146 1.00 98.56 155 SER A CA 1
ATOM 1214 C C . SER A 1 155 ? 1.269 -9.293 0.350 1.00 98.56 155 SER A C 1
ATOM 1216 O O . SER A 1 155 ? 1.226 -8.991 1.549 1.00 98.56 155 SER A O 1
ATOM 1218 N N . LEU A 1 156 ? 0.407 -8.772 -0.534 1.00 98.69 156 LEU A N 1
ATOM 1219 C CA . LEU A 1 156 ? -0.699 -7.884 -0.141 1.00 98.69 156 LEU A CA 1
ATOM 1220 C C . LEU A 1 156 ? -1.681 -8.599 0.790 1.00 98.69 156 LEU A C 1
ATOM 1222 O O . LEU A 1 156 ? -2.135 -8.032 1.783 1.00 98.69 156 LEU A O 1
ATOM 1226 N N . ARG A 1 157 ? -1.973 -9.868 0.491 1.00 98.62 157 ARG A N 1
ATOM 1227 C CA . ARG A 1 157 ? -2.773 -10.745 1.343 1.00 98.62 157 ARG A CA 1
ATOM 1228 C C . ARG A 1 157 ? -2.174 -10.842 2.744 1.00 98.62 157 ARG A C 1
ATOM 1230 O O . ARG A 1 157 ? -2.893 -10.611 3.704 1.00 98.62 157 ARG A O 1
ATOM 1237 N N . ASP A 1 158 ? -0.892 -11.185 2.853 1.00 98.50 158 ASP A N 1
ATOM 1238 C CA . ASP A 1 158 ? -0.214 -11.400 4.137 1.00 98.50 158 ASP A CA 1
ATOM 1239 C C . ASP A 1 158 ? -0.147 -10.104 4.965 1.00 98.50 158 ASP A C 1
ATOM 1241 O O . ASP A 1 158 ? -0.397 -10.135 6.167 1.00 98.50 158 ASP A O 1
ATOM 1245 N N . ALA A 1 159 ? 0.080 -8.947 4.330 1.00 98.38 159 ALA A N 1
ATOM 1246 C CA . ALA A 1 159 ? 0.021 -7.651 5.008 1.00 98.38 159 ALA A CA 1
ATOM 1247 C C . ALA A 1 159 ? -1.386 -7.347 5.571 1.00 98.38 159 ALA A C 1
ATOM 1249 O O . ALA A 1 159 ? -1.522 -6.999 6.746 1.00 98.38 159 ALA A O 1
ATOM 1250 N N . LEU A 1 160 ? -2.440 -7.532 4.766 1.00 98.62 160 LEU A N 1
ATOM 1251 C CA . LEU A 1 160 ? -3.825 -7.276 5.180 1.00 98.62 160 LEU A CA 1
ATOM 1252 C C . LEU A 1 160 ? -4.348 -8.299 6.202 1.00 98.62 160 LEU A C 1
ATOM 1254 O O . LEU A 1 160 ? -5.074 -7.930 7.121 1.00 98.62 160 LEU A O 1
ATOM 1258 N N . GLU A 1 161 ? -3.989 -9.579 6.080 1.00 98.44 161 GLU A N 1
ATOM 1259 C CA . GLU A 1 161 ? -4.385 -10.626 7.035 1.00 98.44 161 GLU A CA 1
ATOM 1260 C C . GLU A 1 161 ? -3.733 -10.403 8.410 1.00 98.44 161 GLU A C 1
ATOM 1262 O O . GLU A 1 161 ? -4.396 -10.581 9.433 1.00 98.44 161 GLU A O 1
ATOM 1267 N N . ARG A 1 162 ? -2.490 -9.902 8.452 1.00 97.50 162 ARG A N 1
ATOM 1268 C CA . ARG A 1 162 ? -1.834 -9.446 9.692 1.00 97.50 162 ARG A CA 1
ATOM 1269 C C . ARG A 1 162 ? -2.493 -8.212 10.297 1.00 97.50 162 ARG A C 1
ATOM 1271 O O . ARG A 1 162 ? -2.656 -8.152 11.511 1.00 97.50 162 ARG A O 1
ATOM 1278 N N . TYR A 1 163 ? -2.872 -7.237 9.473 1.00 98.06 163 TYR A N 1
ATOM 1279 C CA . TYR A 1 163 ? -3.545 -6.027 9.951 1.00 98.06 163 TYR A CA 1
ATOM 1280 C C . TYR A 1 163 ? -4.922 -6.353 10.541 1.00 98.06 163 TYR A C 1
ATOM 1282 O O . TYR A 1 163 ? -5.242 -5.914 11.643 1.00 98.06 163 TYR A O 1
ATOM 1290 N N . LEU A 1 164 ? -5.690 -7.223 9.876 1.00 98.38 164 LEU A N 1
ATOM 1291 C CA . LEU A 1 164 ? -6.938 -7.760 10.418 1.00 98.38 164 LEU A CA 1
ATOM 1292 C C . LEU A 1 164 ? -6.726 -8.489 11.751 1.00 98.38 164 LEU A C 1
ATOM 1294 O O . LEU A 1 164 ? -7.511 -8.274 12.665 1.00 98.38 164 LEU A O 1
ATOM 1298 N N . ALA A 1 165 ? -5.669 -9.295 11.898 1.00 97.44 165 ALA A N 1
ATOM 1299 C CA . ALA A 1 165 ? -5.364 -9.964 13.165 1.00 97.44 165 ALA A CA 1
ATOM 1300 C C . ALA A 1 165 ? -5.022 -8.975 14.301 1.00 97.44 165 ALA A C 1
ATOM 1302 O O . ALA A 1 165 ? -5.440 -9.181 15.438 1.00 97.44 165 ALA A O 1
ATOM 1303 N N . ALA A 1 166 ? -4.315 -7.885 13.986 1.00 96.56 166 ALA A N 1
ATOM 1304 C CA . ALA A 1 166 ? -3.951 -6.830 14.935 1.00 96.56 166 ALA A CA 1
ATOM 1305 C C . ALA A 1 166 ? -5.151 -5.959 15.374 1.00 96.56 166 ALA A C 1
ATOM 1307 O O . ALA A 1 166 ? -5.185 -5.454 16.499 1.00 96.56 166 ALA A O 1
ATOM 1308 N N . LEU A 1 167 ? -6.143 -5.803 14.489 1.00 97.12 167 LEU A N 1
ATOM 1309 C CA . LEU A 1 167 ? -7.452 -5.214 14.793 1.00 97.12 167 LEU A CA 1
ATOM 1310 C C . LEU A 1 167 ? -8.328 -6.181 15.613 1.00 97.12 167 LEU A C 1
ATOM 1312 O O . LEU A 1 167 ? -8.971 -5.765 16.574 1.00 97.12 167 LEU A O 1
ATOM 1316 N N . ASP A 1 168 ? -8.337 -7.474 15.265 1.00 96.19 168 ASP A N 1
ATOM 1317 C CA . ASP A 1 168 ? -9.112 -8.522 15.950 1.00 96.19 168 ASP A CA 1
ATOM 1318 C C . ASP A 1 168 ? -8.693 -8.718 17.414 1.00 96.19 168 ASP A C 1
ATOM 1320 O O . ASP A 1 168 ? -9.544 -8.949 18.274 1.00 96.19 168 ASP A O 1
ATOM 1324 N N . SER A 1 169 ? -7.389 -8.650 17.705 1.00 95.94 169 SER A N 1
ATOM 1325 C CA . SER A 1 169 ? -6.863 -8.749 19.073 1.00 95.94 169 SER A CA 1
ATOM 1326 C C . SER A 1 169 ? -7.151 -7.502 19.914 1.00 95.94 169 SER A C 1
ATOM 1328 O O . SER A 1 169 ? -7.101 -7.557 21.145 1.00 95.94 169 SER A O 1
ATOM 1330 N N . GLY A 1 170 ? -7.442 -6.372 19.263 1.00 95.56 170 GLY A N 1
ATOM 1331 C CA . GLY A 1 170 ? -7.512 -5.062 19.898 1.00 95.56 170 GLY A CA 1
ATOM 1332 C C . GLY A 1 170 ? -6.149 -4.519 20.340 1.00 95.56 170 GLY A C 1
ATOM 1333 O O . GLY A 1 170 ? -6.122 -3.609 21.169 1.00 95.56 170 GLY A O 1
ATOM 1334 N N . ASP A 1 171 ? -5.035 -5.051 19.817 1.00 94.44 171 ASP A N 1
ATOM 1335 C CA . ASP A 1 171 ? -3.705 -4.435 19.957 1.00 94.44 171 ASP A CA 1
ATOM 1336 C C . ASP A 1 171 ? -3.640 -3.096 19.204 1.00 94.44 171 ASP A C 1
ATOM 1338 O O . ASP A 1 171 ? -2.954 -2.167 19.634 1.00 94.44 171 ASP A O 1
ATOM 1342 N N . TRP A 1 172 ? -4.369 -3.001 18.087 1.00 95.19 172 TRP A N 1
ATOM 1343 C CA . TRP A 1 172 ? -4.500 -1.816 17.244 1.00 95.19 172 TRP A CA 1
ATOM 1344 C C . TRP A 1 172 ? -5.952 -1.346 17.201 1.00 95.19 172 TRP A C 1
ATOM 1346 O O . TRP A 1 172 ? -6.875 -2.148 17.059 1.00 95.19 172 TRP A O 1
ATOM 1356 N N . VAL A 1 173 ? -6.161 -0.035 17.331 1.00 94.38 173 VAL A N 1
ATOM 1357 C CA . VAL A 1 173 ? -7.492 0.581 17.434 1.00 94.38 173 VAL A CA 1
ATOM 1358 C C . VAL A 1 173 ? -7.547 1.910 16.686 1.00 94.38 173 VAL A C 1
ATOM 1360 O O . VAL A 1 173 ? -6.571 2.659 16.657 1.00 94.38 173 VAL A O 1
ATOM 1363 N N . TYR A 1 174 ? -8.702 2.233 16.099 1.00 93.38 174 TYR A N 1
ATOM 1364 C CA . TYR A 1 174 ? -8.925 3.553 15.507 1.00 93.38 174 TYR A CA 1
ATOM 1365 C C . TYR A 1 174 ? -9.042 4.628 16.595 1.00 93.38 174 TYR A C 1
ATOM 1367 O O . TYR A 1 174 ? -9.863 4.525 17.510 1.00 93.38 174 TYR A O 1
ATOM 1375 N N . SER A 1 175 ? -8.236 5.681 16.485 1.00 90.94 175 SER A N 1
ATOM 1376 C CA . SER A 1 175 ? -8.184 6.783 17.442 1.00 90.94 175 SER A CA 1
ATOM 1377 C C . SER A 1 175 ? -9.010 7.968 16.952 1.00 90.94 175 SER A C 1
ATOM 1379 O O . SER A 1 175 ? -8.583 8.717 16.077 1.00 90.94 175 SER A O 1
ATOM 1381 N N . GLU A 1 176 ? -10.176 8.219 17.553 1.00 88.75 176 GLU A N 1
ATOM 1382 C CA . GLU A 1 176 ? -10.999 9.390 17.199 1.00 88.75 176 GLU A CA 1
ATOM 1383 C C . GLU A 1 176 ? -10.326 10.744 17.499 1.00 88.75 176 GLU A C 1
ATOM 1385 O O . GLU A 1 176 ? -10.754 11.767 16.964 1.00 88.75 176 GLU A O 1
ATOM 1390 N N . THR A 1 177 ? -9.256 10.779 18.297 1.00 87.38 177 THR A N 1
ATOM 1391 C CA . THR A 1 177 ? -8.457 11.997 18.517 1.00 87.38 177 THR A CA 1
ATOM 1392 C C . THR A 1 177 ? -7.451 12.234 17.388 1.00 87.38 177 THR A C 1
ATOM 1394 O O . THR A 1 177 ? -7.230 13.380 17.006 1.00 87.38 177 THR A O 1
ATOM 1397 N N . LYS A 1 178 ? -6.839 11.168 16.854 1.00 85.62 178 LYS A N 1
ATOM 1398 C CA . LYS A 1 178 ? -5.777 11.243 15.831 1.00 85.62 178 LYS A CA 1
ATOM 1399 C C . LYS A 1 178 ? -6.279 11.038 14.392 1.00 85.62 178 LYS A C 1
ATOM 1401 O O . LYS A 1 178 ? -5.631 11.487 13.458 1.00 85.62 178 LYS A O 1
ATOM 1406 N N . LYS A 1 179 ? -7.462 10.433 14.237 1.00 88.50 179 LYS A N 1
ATOM 1407 C CA . LYS A 1 179 ? -8.155 10.045 12.991 1.00 88.50 179 LYS A CA 1
ATOM 1408 C C . LYS A 1 179 ? -7.529 8.903 12.176 1.00 88.50 179 LYS A C 1
ATOM 1410 O O . LYS A 1 179 ? -7.998 8.653 11.068 1.00 88.50 179 LYS A O 1
ATOM 1415 N N . PHE A 1 180 ? -6.589 8.163 12.759 1.00 89.44 180 PHE A N 1
ATOM 1416 C CA . PHE A 1 180 ? -5.958 6.968 12.187 1.00 89.44 180 PHE A CA 1
ATOM 1417 C C . PHE A 1 180 ? -5.944 5.791 13.182 1.00 89.44 180 PHE A C 1
ATOM 1419 O O . PHE A 1 180 ? -6.308 5.949 14.355 1.00 89.44 180 PHE A O 1
ATOM 1426 N N . VAL A 1 181 ? -5.549 4.607 12.717 1.00 92.31 181 VAL A N 1
ATOM 1427 C CA . VAL A 1 181 ? -5.397 3.378 13.505 1.00 92.31 181 VAL A CA 1
ATOM 1428 C C . VAL A 1 181 ? -3.991 3.290 14.092 1.00 92.31 181 VAL A C 1
ATOM 1430 O O . VAL A 1 181 ? -2.994 3.357 13.381 1.00 92.31 181 VAL A O 1
ATOM 1433 N N . MET A 1 182 ? -3.905 3.110 15.409 1.00 92.19 182 MET A N 1
ATOM 1434 C CA . MET A 1 182 ? -2.642 3.135 16.154 1.00 92.19 182 MET A CA 1
ATOM 1435 C C . MET A 1 182 ? -2.584 2.028 17.221 1.00 92.19 182 MET A C 1
ATOM 1437 O O . MET A 1 182 ? -3.633 1.470 17.570 1.00 92.19 182 MET A O 1
ATOM 1441 N N . PRO A 1 183 ? -1.397 1.701 17.772 1.00 92.19 183 PRO A N 1
ATOM 1442 C CA . PRO A 1 183 ? -1.292 0.767 18.885 1.00 92.19 183 PRO A CA 1
ATOM 1443 C C . PRO A 1 183 ? -2.039 1.312 20.103 1.00 92.19 183 PRO A C 1
ATOM 1445 O O . PRO A 1 183 ? -1.855 2.464 20.497 1.00 92.19 183 PRO A O 1
ATOM 1448 N N . LYS A 1 184 ? -2.850 0.466 20.731 1.00 90.06 184 LYS A N 1
ATOM 1449 C CA . LYS A 1 184 ? -3.723 0.821 21.857 1.00 90.06 184 LYS A CA 1
ATOM 1450 C C . LYS A 1 184 ? -2.978 1.364 23.084 1.00 90.06 184 LYS A C 1
ATOM 1452 O O . LYS A 1 184 ? -3.512 2.224 23.780 1.00 90.06 184 LYS A O 1
ATOM 1457 N N . ASP A 1 185 ? -1.768 0.863 23.330 1.00 84.56 185 ASP A N 1
ATOM 1458 C CA . ASP A 1 185 ? -0.967 1.177 24.520 1.00 84.56 185 ASP A CA 1
ATOM 1459 C C . ASP A 1 185 ? 0.188 2.171 24.242 1.00 84.56 185 ASP A C 1
ATOM 1461 O O . ASP A 1 185 ? 0.964 2.475 25.150 1.00 84.56 185 ASP A O 1
ATOM 1465 N N . GLU A 1 186 ? 0.350 2.673 23.006 1.00 76.31 186 GLU A N 1
ATOM 1466 C CA . GLU A 1 186 ? 1.443 3.604 22.668 1.00 76.31 186 GLU A CA 1
ATOM 1467 C C . GLU A 1 186 ? 1.028 5.075 22.935 1.00 76.31 186 GLU A C 1
ATOM 1469 O O . GLU A 1 186 ? -0.089 5.470 22.588 1.00 76.31 186 GLU A O 1
ATOM 1474 N N . PRO A 1 187 ? 1.875 5.916 23.578 1.00 69.38 187 PRO A N 1
ATOM 1475 C CA . PRO A 1 187 ? 1.499 7.287 23.925 1.00 69.38 187 PRO A CA 1
ATOM 1476 C C . PRO A 1 187 ? 1.103 8.133 22.703 1.00 69.38 187 PRO A C 1
ATOM 1478 O O . PRO A 1 187 ? 1.790 8.055 21.685 1.00 69.38 187 PRO A O 1
ATOM 1481 N N . PRO A 1 188 ? 0.098 9.030 22.806 1.00 58.56 188 PRO A N 1
ATOM 1482 C CA . PRO A 1 188 ? -0.341 9.870 21.687 1.00 58.56 188 PRO A CA 1
ATOM 1483 C C . PRO A 1 188 ? 0.753 10.731 21.042 1.00 58.56 188 PRO A C 1
ATOM 1485 O O . PRO A 1 188 ? 0.593 11.134 19.895 1.00 58.56 188 PRO A O 1
ATOM 1488 N N . ASP A 1 189 ? 1.837 11.020 21.761 1.00 65.31 189 ASP A N 1
ATOM 1489 C CA . ASP A 1 189 ? 2.957 11.843 21.289 1.00 65.31 189 ASP A CA 1
ATOM 1490 C C . ASP A 1 189 ? 4.255 11.023 21.111 1.00 65.31 189 ASP A C 1
ATOM 1492 O O . ASP A 1 189 ? 5.342 11.583 20.969 1.00 65.31 189 ASP A O 1
ATOM 1496 N N . SER A 1 190 ? 4.153 9.686 21.115 1.00 63.50 190 SER A N 1
ATOM 1497 C CA . SER A 1 190 ? 5.235 8.797 20.681 1.00 63.50 190 SER A CA 1
ATOM 1498 C C . SER A 1 190 ? 5.410 8.949 19.175 1.00 63.50 190 SER A C 1
ATOM 1500 O O . SER A 1 190 ? 4.501 8.622 18.418 1.00 63.50 190 SER A O 1
ATOM 1502 N N . TYR A 1 191 ? 6.566 9.449 18.733 1.00 56.97 191 TYR A N 1
ATOM 1503 C CA . TYR A 1 191 ? 6.859 9.572 17.307 1.00 56.97 191 TYR A CA 1
ATOM 1504 C C . TYR A 1 191 ? 7.595 8.330 16.795 1.00 56.97 191 TYR A C 1
ATOM 1506 O O . TYR A 1 191 ? 8.823 8.220 16.872 1.00 56.97 191 TYR A O 1
ATOM 1514 N N . PRO A 1 192 ? 6.827 7.375 16.271 1.00 61.69 192 PRO A N 1
ATOM 1515 C CA . PRO A 1 192 ? 7.141 6.780 14.985 1.00 61.69 192 PRO A CA 1
ATOM 1516 C C . PRO A 1 192 ? 5.930 6.821 14.047 1.00 61.69 192 PRO A C 1
ATOM 1518 O O . PRO A 1 192 ? 4.815 6.551 14.477 1.00 61.69 192 PRO A O 1
ATOM 1521 N N . ASN A 1 193 ? 6.192 7.037 12.752 1.00 80.06 193 ASN A N 1
ATOM 1522 C CA . ASN A 1 193 ? 5.263 6.718 11.661 1.00 80.06 193 ASN A CA 1
ATOM 1523 C C . ASN A 1 193 ? 4.583 5.358 11.940 1.00 80.06 193 ASN A C 1
ATOM 1525 O O . ASN A 1 193 ? 5.236 4.370 12.304 1.00 80.06 193 ASN A O 1
ATOM 1529 N N . GLU A 1 194 ? 3.260 5.326 11.812 1.00 86.06 194 GLU A N 1
ATOM 1530 C CA . GLU A 1 194 ? 2.399 4.244 12.283 1.00 86.06 194 GLU A CA 1
ATOM 1531 C C . GLU A 1 194 ? 2.684 2.931 11.538 1.00 86.06 194 GLU A C 1
ATOM 1533 O O . GLU A 1 194 ? 2.615 1.854 12.132 1.00 86.06 194 GLU A O 1
ATOM 1538 N N . SER A 1 195 ? 3.139 3.000 10.284 1.00 87.44 195 SER A N 1
ATOM 1539 C CA . SER A 1 195 ? 3.568 1.827 9.516 1.00 87.44 195 SER A CA 1
ATOM 1540 C C . SER A 1 195 ? 4.853 1.197 10.076 1.00 87.44 195 SER A C 1
ATOM 1542 O O . SER A 1 195 ? 5.025 -0.023 10.025 1.00 87.44 195 SER A O 1
ATOM 1544 N N . TYR A 1 196 ? 5.729 1.989 10.710 1.00 89.31 196 TYR A N 1
ATOM 1545 C CA . TYR A 1 196 ? 6.896 1.487 11.440 1.00 89.31 196 TYR A CA 1
ATOM 1546 C C . TYR A 1 196 ? 6.532 0.968 12.833 1.00 89.31 196 TYR A C 1
ATOM 1548 O O . TYR A 1 196 ? 7.107 -0.022 13.296 1.00 89.31 196 TYR A O 1
ATOM 1556 N N . ALA A 1 197 ? 5.553 1.579 13.507 1.00 90.19 197 ALA A N 1
ATOM 1557 C CA . ALA A 1 197 ? 4.946 0.982 14.697 1.00 90.19 197 ALA A CA 1
ATOM 1558 C C . ALA A 1 197 ? 4.348 -0.402 14.371 1.00 90.19 197 ALA A C 1
ATOM 1560 O O . ALA A 1 197 ? 4.608 -1.371 15.093 1.00 90.19 197 ALA A O 1
ATOM 1561 N N . PHE A 1 198 ? 3.676 -0.531 13.224 1.00 92.88 198 PHE A N 1
ATOM 1562 C CA . PHE A 1 198 ? 3.129 -1.787 12.721 1.00 92.88 198 PHE A CA 1
ATOM 1563 C C . PHE A 1 198 ? 4.235 -2.772 12.328 1.00 92.88 198 PHE A C 1
ATOM 1565 O O . PHE A 1 198 ? 4.237 -3.906 12.802 1.00 92.88 198 PHE A O 1
ATOM 1572 N N . TRP A 1 199 ? 5.260 -2.343 11.587 1.00 93.31 199 TRP A N 1
ATOM 1573 C CA . TRP A 1 199 ? 6.422 -3.182 11.286 1.00 93.31 199 TRP A CA 1
ATOM 1574 C C . TRP A 1 199 ? 7.095 -3.724 12.555 1.00 93.31 199 TRP A C 1
ATOM 1576 O O . TRP A 1 199 ? 7.372 -4.923 12.614 1.00 93.31 199 TRP A O 1
ATOM 1586 N N . LYS A 1 200 ? 7.313 -2.895 13.590 1.00 91.75 200 LYS A N 1
ATOM 1587 C CA . LYS A 1 200 ? 7.863 -3.337 14.887 1.00 91.75 200 LYS A CA 1
ATOM 1588 C C . LYS A 1 200 ? 6.956 -4.370 15.559 1.00 91.75 200 LYS A C 1
ATOM 1590 O O . LYS A 1 200 ? 7.460 -5.389 16.029 1.00 91.75 200 LYS A O 1
ATOM 1595 N N . TYR A 1 201 ? 5.639 -4.136 15.580 1.00 91.75 201 TYR A N 1
ATOM 1596 C CA . TYR A 1 201 ? 4.649 -5.092 16.090 1.00 91.75 201 TYR A CA 1
ATOM 1597 C C . TYR A 1 201 ? 4.787 -6.452 15.382 1.00 91.75 201 TYR A C 1
ATOM 1599 O O . TYR A 1 201 ? 4.964 -7.470 16.048 1.00 91.75 20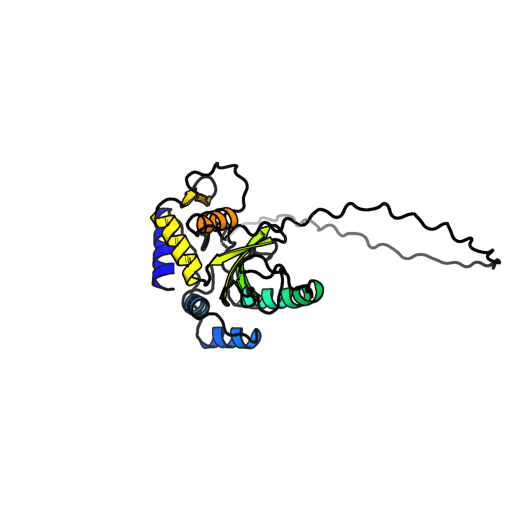1 TYR A O 1
ATOM 1607 N N . LEU A 1 202 ? 4.895 -6.459 14.049 1.00 91.25 202 LEU A N 1
ATOM 1608 C CA . LEU A 1 202 ? 5.100 -7.662 13.228 1.00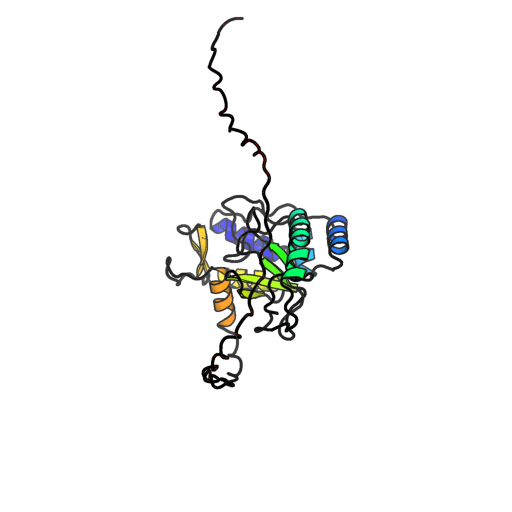 91.25 202 LEU A CA 1
ATOM 1609 C C . LEU A 1 202 ? 6.478 -8.342 13.373 1.00 91.25 202 LEU A C 1
ATOM 1611 O O . LEU A 1 202 ? 6.705 -9.390 12.759 1.00 91.25 202 LEU A O 1
ATOM 1615 N N . GLN A 1 203 ? 7.411 -7.789 14.158 1.00 88.94 203 GLN A N 1
ATOM 1616 C CA . GLN A 1 203 ? 8.644 -8.491 14.537 1.00 88.94 203 GLN A CA 1
ATOM 1617 C C . GLN A 1 203 ? 8.565 -9.156 15.924 1.00 88.94 203 GLN A C 1
ATOM 1619 O O . GLN A 1 203 ? 9.428 -9.983 16.212 1.00 88.94 203 GLN A O 1
ATOM 1624 N N . ARG A 1 204 ? 7.577 -8.826 16.776 1.00 83.62 204 ARG A N 1
ATOM 1625 C CA . ARG A 1 204 ? 7.544 -9.230 18.202 1.00 83.62 204 ARG A CA 1
ATOM 1626 C C . ARG A 1 204 ? 7.614 -10.744 18.409 1.00 83.62 204 ARG A C 1
ATOM 1628 O O . ARG A 1 204 ? 8.378 -11.195 19.256 1.00 83.62 204 ARG A O 1
ATOM 1635 N N . ASP A 1 205 ? 6.874 -11.501 17.603 1.00 69.44 205 ASP A N 1
ATOM 1636 C CA . ASP A 1 205 ? 6.757 -12.961 17.734 1.00 69.44 205 ASP A CA 1
ATOM 1637 C C . ASP A 1 205 ? 7.712 -13.739 16.815 1.00 69.44 205 ASP A C 1
ATOM 1639 O O . ASP A 1 205 ? 7.696 -14.973 16.780 1.00 69.44 205 ASP A O 1
ATOM 1643 N N . LYS A 1 206 ? 8.579 -13.047 16.061 1.00 67.75 206 LYS A N 1
ATOM 1644 C CA . LYS A 1 206 ? 9.618 -13.723 15.279 1.00 67.75 206 LYS A CA 1
ATOM 1645 C C . LYS A 1 206 ? 10.721 -14.206 16.225 1.00 67.75 206 LYS A C 1
ATOM 1647 O O . LYS A 1 206 ? 11.237 -13.402 17.004 1.00 67.75 206 LYS A O 1
ATOM 1652 N N . PRO A 1 207 ? 11.159 -15.478 16.142 1.00 52.91 207 PRO A N 1
ATOM 1653 C CA . PRO A 1 207 ? 12.309 -15.933 16.911 1.00 52.91 207 PRO A CA 1
ATOM 1654 C C . PRO A 1 207 ? 13.522 -15.076 16.539 1.00 52.91 207 PRO A C 1
ATOM 1656 O O . PRO A 1 207 ? 13.855 -14.939 15.359 1.00 52.91 207 PRO A O 1
ATOM 1659 N N . ALA A 1 208 ? 14.155 -14.470 17.546 1.00 48.94 208 ALA A N 1
ATOM 1660 C CA . ALA A 1 208 ? 15.225 -13.504 17.337 1.00 48.94 208 ALA A CA 1
ATOM 1661 C C . ALA A 1 208 ? 16.336 -14.102 16.460 1.00 48.94 208 ALA A C 1
ATOM 1663 O O . ALA A 1 208 ? 16.946 -15.114 16.819 1.00 48.94 208 ALA A O 1
ATOM 1664 N N . ALA A 1 209 ? 16.599 -13.468 15.313 1.00 47.47 209 ALA A N 1
ATOM 1665 C CA . ALA A 1 209 ? 17.635 -13.915 14.391 1.00 47.47 209 ALA A CA 1
ATOM 1666 C C . ALA A 1 209 ? 18.979 -14.043 15.138 1.00 47.47 209 ALA A C 1
ATOM 1668 O O . ALA A 1 209 ? 19.316 -13.154 15.930 1.00 47.47 209 ALA A O 1
ATOM 1669 N N . PRO A 1 210 ? 19.754 -15.125 14.921 1.00 37.66 210 PRO A N 1
ATOM 1670 C CA . PRO A 1 210 ? 20.959 -15.395 15.698 1.00 37.66 210 PRO A CA 1
ATOM 1671 C C . PRO A 1 210 ? 21.921 -14.212 15.587 1.00 37.66 210 PRO A C 1
ATOM 1673 O O . PRO A 1 210 ? 22.411 -13.898 14.502 1.00 37.66 210 PRO A O 1
ATOM 1676 N N . ALA A 1 211 ? 22.150 -13.534 16.717 1.00 37.91 211 ALA A N 1
ATOM 1677 C CA . ALA A 1 211 ? 22.784 -12.221 16.762 1.00 37.91 211 ALA A CA 1
ATOM 1678 C C . ALA A 1 211 ? 24.229 -12.277 16.242 1.00 37.91 211 ALA A C 1
ATOM 1680 O O . ALA A 1 211 ? 25.175 -12.539 16.991 1.00 37.91 211 ALA A O 1
ATOM 1681 N N . ASN A 1 212 ? 24.398 -12.022 14.943 1.00 42.66 212 ASN A N 1
ATOM 1682 C CA . ASN A 1 212 ? 25.658 -12.165 14.228 1.00 42.66 212 ASN A CA 1
ATOM 1683 C C . ASN A 1 212 ? 26.590 -10.990 14.564 1.00 42.66 212 ASN A C 1
ATOM 1685 O O . ASN A 1 212 ? 26.733 -10.035 13.802 1.00 42.66 212 ASN A O 1
ATOM 1689 N N . LYS A 1 213 ? 27.197 -11.044 15.757 1.00 42.56 213 LYS A N 1
ATOM 1690 C CA . LYS A 1 213 ? 28.033 -9.998 16.373 1.00 42.56 213 LYS A CA 1
ATOM 1691 C C . LYS A 1 213 ? 29.389 -9.791 15.671 1.00 42.56 213 LYS A C 1
ATOM 1693 O O . LYS A 1 213 ? 30.414 -9.631 16.330 1.00 42.56 213 LYS A O 1
ATOM 1698 N N . LYS A 1 214 ? 29.414 -9.675 14.340 1.00 38.12 214 LYS A N 1
ATOM 1699 C CA . LYS A 1 214 ? 30.534 -9.073 13.596 1.00 38.12 214 LYS A CA 1
ATOM 1700 C C . LYS A 1 214 ? 30.451 -7.547 13.644 1.00 38.12 214 LYS A C 1
ATOM 1702 O O . LYS A 1 214 ? 30.356 -6.860 12.633 1.00 38.12 214 LYS A O 1
ATOM 1707 N N . ARG A 1 215 ? 30.543 -7.022 14.868 1.00 40.09 215 ARG A N 1
ATOM 1708 C CA . ARG A 1 215 ? 30.790 -5.606 15.141 1.00 40.09 215 ARG A CA 1
ATOM 1709 C C . ARG A 1 215 ? 32.196 -5.281 14.629 1.00 40.09 215 ARG A C 1
ATOM 1711 O O . ARG A 1 215 ? 33.173 -5.530 15.332 1.00 40.09 215 ARG A O 1
ATOM 1718 N N . MET A 1 216 ? 32.309 -4.805 13.387 1.00 37.00 216 MET A N 1
ATOM 1719 C CA . MET A 1 216 ? 33.607 -4.420 12.827 1.00 37.00 216 MET A CA 1
ATOM 1720 C C . MET A 1 216 ? 34.246 -3.336 13.711 1.00 37.00 216 MET A C 1
ATOM 1722 O O . MET A 1 216 ? 33.547 -2.405 14.123 1.00 37.00 216 MET A O 1
ATOM 1726 N N . PRO A 1 217 ? 35.551 -3.430 14.029 1.00 37.47 217 PRO A N 1
ATOM 1727 C CA . PRO A 1 217 ? 36.230 -2.374 14.763 1.00 37.47 217 PRO A CA 1
ATOM 1728 C C . PRO A 1 217 ? 36.239 -1.102 13.912 1.00 37.47 217 PRO A C 1
ATOM 1730 O O . PRO A 1 217 ? 36.542 -1.144 12.718 1.00 37.47 217 PRO A O 1
ATOM 1733 N N . SER A 1 218 ? 35.918 0.040 14.519 1.00 38.22 218 SER A N 1
ATOM 1734 C CA . SER A 1 218 ? 35.964 1.323 13.826 1.00 38.22 218 SER A CA 1
ATOM 1735 C C . SER A 1 218 ? 37.404 1.637 13.415 1.00 38.22 218 SER A C 1
ATOM 1737 O O . SER A 1 218 ? 38.288 1.831 14.250 1.00 38.22 218 SER A O 1
ATOM 1739 N N . ALA A 1 219 ? 37.651 1.689 12.105 1.00 40.19 219 ALA A N 1
ATOM 1740 C CA . ALA A 1 219 ? 38.951 2.062 11.569 1.00 40.19 219 ALA A CA 1
ATOM 1741 C C . ALA A 1 219 ? 39.250 3.525 11.934 1.00 40.19 219 ALA A C 1
ATOM 1743 O O . ALA A 1 219 ? 38.714 4.457 11.331 1.00 40.19 219 ALA A O 1
ATOM 1744 N N . ALA A 1 220 ? 40.095 3.728 12.948 1.00 39.03 220 ALA A N 1
ATOM 1745 C CA . ALA A 1 220 ? 40.485 5.054 13.406 1.00 39.03 220 ALA A CA 1
ATOM 1746 C C . ALA A 1 220 ? 41.095 5.855 12.243 1.00 39.03 220 ALA A C 1
ATOM 1748 O O . ALA A 1 220 ? 42.126 5.474 11.681 1.00 39.03 220 ALA A O 1
ATOM 1749 N N . LYS A 1 221 ? 40.449 6.971 11.875 1.00 42.28 221 LYS A N 1
ATOM 1750 C CA . LYS A 1 221 ? 40.881 7.844 10.776 1.00 42.28 221 LYS A CA 1
ATOM 1751 C C . LYS A 1 221 ? 42.268 8.421 11.084 1.00 42.28 221 LYS A C 1
ATOM 1753 O O . LYS A 1 221 ? 42.383 9.419 11.792 1.00 42.28 221 LYS A O 1
ATOM 1758 N N . LYS A 1 222 ? 43.327 7.820 10.527 1.00 40.19 222 LYS A N 1
ATOM 1759 C CA . LYS A 1 222 ? 44.668 8.427 10.527 1.00 40.19 222 LYS A CA 1
ATOM 1760 C C . LYS A 1 222 ? 44.588 9.787 9.812 1.00 40.19 222 LYS A C 1
ATOM 1762 O O . LYS A 1 222 ? 44.008 9.850 8.726 1.00 40.19 222 LYS A O 1
ATOM 1767 N N . PRO A 1 223 ? 45.146 10.872 10.378 1.00 37.16 223 PRO A N 1
ATOM 1768 C CA . PRO A 1 223 ? 45.028 12.198 9.786 1.00 37.16 223 PRO A CA 1
ATOM 1769 C C . PRO A 1 223 ? 45.795 12.274 8.461 1.00 37.16 223 PRO A C 1
ATOM 1771 O O . PRO A 1 223 ? 47.009 12.058 8.412 1.00 37.16 223 PRO A O 1
ATOM 1774 N N . VAL A 1 224 ? 45.087 12.609 7.382 1.00 43.09 224 VAL A N 1
ATOM 1775 C CA . VAL A 1 224 ? 45.688 12.827 6.060 1.00 43.09 224 VAL A CA 1
ATOM 1776 C C . VAL A 1 224 ? 46.536 14.100 6.106 1.00 43.09 224 VAL A C 1
ATOM 1778 O O . VAL A 1 224 ? 46.018 15.201 6.300 1.00 43.09 224 VAL A O 1
ATOM 1781 N N . LYS A 1 225 ? 47.854 13.965 5.914 1.00 42.62 225 LYS A N 1
ATOM 1782 C CA . LYS A 1 225 ? 48.755 15.117 5.774 1.00 42.62 225 LYS A CA 1
ATOM 1783 C C . LYS A 1 225 ? 48.403 15.884 4.495 1.00 42.62 225 LYS A C 1
ATOM 1785 O O . LYS A 1 225 ? 48.406 15.304 3.412 1.00 42.62 225 LYS A O 1
ATOM 1790 N N . LYS A 1 226 ? 48.136 17.190 4.612 1.00 44.00 226 LYS A N 1
ATOM 1791 C CA . LYS A 1 226 ? 47.932 18.070 3.448 1.00 44.00 226 LYS A CA 1
ATOM 1792 C C . LYS A 1 226 ? 49.204 18.098 2.579 1.00 44.00 226 LYS A C 1
ATOM 1794 O O . LYS A 1 226 ? 50.287 18.286 3.139 1.00 44.00 226 LYS A O 1
ATOM 1799 N N . PRO A 1 227 ? 49.107 17.970 1.243 1.00 41.25 227 PRO A N 1
ATOM 1800 C CA . PRO A 1 227 ? 50.232 18.251 0.355 1.00 41.25 227 PRO A CA 1
ATOM 1801 C C . PRO A 1 227 ? 50.555 19.762 0.345 1.00 41.25 227 PRO A C 1
ATOM 1803 O O . PRO A 1 227 ? 49.658 20.581 0.569 1.00 41.25 227 PRO A O 1
ATOM 1806 N N . PRO A 1 228 ? 51.815 20.158 0.085 1.00 43.62 228 PRO A N 1
ATOM 1807 C CA . PRO A 1 228 ? 52.215 21.564 0.050 1.00 43.62 228 PRO A CA 1
ATOM 1808 C C . PRO A 1 228 ? 51.659 22.301 -1.187 1.00 43.62 228 PRO A C 1
ATOM 1810 O O . PRO A 1 228 ? 51.419 21.678 -2.227 1.00 43.62 228 PRO A O 1
ATOM 1813 N N . PRO A 1 229 ? 51.476 23.634 -1.119 1.00 39.81 229 PRO A N 1
ATOM 1814 C CA . PRO A 1 229 ? 50.917 24.415 -2.220 1.00 39.81 229 PRO A CA 1
ATOM 1815 C C . PRO A 1 229 ? 51.864 24.472 -3.429 1.00 39.81 229 PRO A C 1
ATOM 1817 O O . PRO A 1 229 ? 53.035 24.840 -3.311 1.00 39.81 229 PRO A O 1
ATOM 1820 N N . LYS A 1 230 ? 51.341 24.166 -4.624 1.00 41.88 230 LYS A N 1
ATOM 1821 C CA . LYS A 1 230 ? 52.062 24.369 -5.890 1.00 41.88 230 LYS A CA 1
ATOM 1822 C C . LYS A 1 230 ? 52.208 25.868 -6.174 1.00 41.88 230 LYS A C 1
ATOM 1824 O O . LYS A 1 230 ? 51.215 26.587 -6.229 1.00 41.88 230 LYS A O 1
ATOM 1829 N N . LYS A 1 231 ? 53.441 26.326 -6.414 1.00 42.59 231 LYS A N 1
ATOM 1830 C CA . LYS A 1 231 ? 53.726 27.687 -6.899 1.00 42.59 231 LYS A CA 1
ATOM 1831 C C . LYS A 1 231 ? 53.205 27.837 -8.333 1.00 42.59 231 LYS A C 1
ATOM 1833 O O . LYS A 1 231 ? 53.684 27.140 -9.224 1.00 42.59 231 LYS A O 1
ATOM 1838 N N . THR A 1 232 ? 52.263 28.746 -8.571 1.00 39.44 232 THR A N 1
ATOM 1839 C CA . THR A 1 232 ? 51.830 29.131 -9.923 1.00 39.44 232 THR A CA 1
ATOM 1840 C C . THR A 1 232 ? 52.725 30.241 -10.483 1.00 39.44 232 THR A C 1
ATOM 1842 O O . THR A 1 232 ? 53.136 31.154 -9.768 1.00 39.44 232 THR A O 1
ATOM 1845 N N . ALA A 1 233 ? 53.081 30.135 -11.765 1.00 37.53 233 ALA A N 1
ATOM 1846 C CA . ALA A 1 233 ? 53.990 31.066 -12.433 1.00 37.53 233 ALA A CA 1
ATOM 1847 C C . ALA A 1 233 ? 53.289 32.355 -12.912 1.00 37.53 233 ALA A C 1
ATOM 1849 O O . ALA A 1 233 ? 52.062 32.453 -12.941 1.00 37.53 233 ALA A O 1
ATOM 1850 N N . LYS A 1 234 ? 54.092 33.360 -13.291 1.00 35.91 234 LYS A N 1
ATOM 1851 C CA . LYS A 1 234 ? 53.629 34.686 -13.737 1.00 35.91 234 LYS A CA 1
ATOM 1852 C C . LYS A 1 234 ? 52.743 34.606 -14.989 1.00 35.91 234 LYS A C 1
ATOM 1854 O O . LYS A 1 234 ? 53.066 33.900 -15.940 1.00 35.91 234 LYS A O 1
ATOM 1859 N N . LYS A 1 235 ? 51.693 35.432 -15.023 1.00 37.72 235 LYS A N 1
ATOM 1860 C CA . LYS A 1 235 ? 50.837 35.680 -16.195 1.00 37.72 235 LYS A CA 1
ATOM 1861 C C . LYS A 1 235 ? 51.285 36.970 -16.914 1.00 37.72 235 LYS A C 1
ATOM 1863 O O . LYS A 1 235 ? 51.363 38.000 -16.242 1.00 37.72 235 LYS A O 1
ATOM 1868 N N . PRO A 1 236 ? 51.558 36.964 -18.233 1.00 37.16 236 PRO A N 1
ATOM 1869 C CA . PRO A 1 236 ? 51.758 38.189 -19.010 1.00 37.16 236 PRO A CA 1
ATOM 1870 C C . PRO A 1 236 ? 50.418 38.894 -19.299 1.00 37.16 236 PRO A C 1
ATOM 1872 O O . PRO A 1 236 ? 49.350 38.282 -19.245 1.00 37.16 236 PRO A O 1
ATOM 1875 N N . ALA A 1 237 ? 50.465 40.197 -19.581 1.00 38.53 237 ALA A N 1
ATOM 1876 C CA . ALA A 1 237 ? 49.278 41.048 -19.689 1.00 38.53 237 ALA A CA 1
ATOM 1877 C C . ALA A 1 237 ? 48.802 41.268 -21.136 1.00 38.53 237 ALA A C 1
ATOM 1879 O O . ALA A 1 237 ? 49.609 41.347 -22.057 1.00 38.53 237 ALA A O 1
ATOM 1880 N N . ALA A 1 238 ? 47.494 41.493 -21.304 1.00 36.59 238 ALA A N 1
ATOM 1881 C CA . ALA A 1 238 ? 46.904 42.038 -22.524 1.00 36.59 238 ALA A CA 1
ATOM 1882 C C . ALA A 1 238 ? 45.794 43.054 -22.186 1.00 36.59 238 ALA A C 1
ATOM 1884 O O . ALA A 1 238 ? 44.943 42.805 -21.333 1.00 36.59 238 ALA A O 1
ATOM 1885 N N . LYS A 1 239 ? 45.819 44.208 -22.864 1.00 35.94 239 LYS A N 1
ATOM 1886 C CA . LYS A 1 239 ? 44.681 45.143 -23.017 1.00 35.94 239 LYS A CA 1
ATOM 1887 C C . LYS A 1 239 ? 43.806 44.625 -24.197 1.00 35.94 239 LYS A C 1
ATOM 1889 O O . LYS A 1 239 ? 44.262 43.743 -24.910 1.00 35.94 239 LYS A O 1
ATOM 1894 N N . LYS A 1 240 ? 42.584 45.092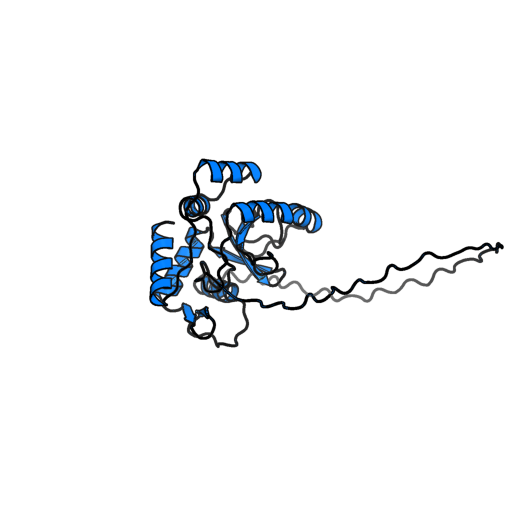 -24.501 1.00 34.47 240 LYS A N 1
ATOM 1895 C CA . LYS A 1 240 ? 41.940 46.410 -24.297 1.00 34.47 240 LYS A CA 1
ATOM 1896 C C . LYS A 1 240 ? 40.391 46.288 -24.377 1.00 34.47 240 LYS A C 1
ATOM 1898 O O . LYS A 1 240 ? 39.864 45.204 -24.578 1.00 34.47 240 LYS A O 1
ATOM 1903 N N . THR A 1 241 ? 39.678 47.401 -24.196 1.00 36.31 241 THR A N 1
ATOM 1904 C CA . THR A 1 241 ? 38.234 47.531 -23.871 1.00 36.31 241 THR A CA 1
ATOM 1905 C C . THR A 1 241 ? 37.237 47.718 -25.037 1.00 36.31 241 THR A C 1
ATOM 1907 O O . THR A 1 241 ? 37.501 48.536 -25.915 1.00 36.31 241 THR A O 1
ATOM 1910 N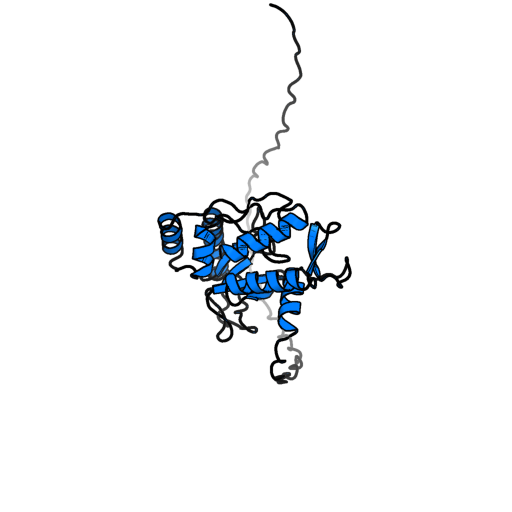 N . ALA A 1 242 ? 36.021 47.161 -24.895 1.00 33.72 242 ALA A N 1
ATOM 1911 C CA . ALA A 1 242 ? 34.696 47.677 -25.333 1.00 33.72 242 ALA A CA 1
ATOM 1912 C C . ALA A 1 242 ? 33.612 46.969 -24.457 1.00 33.72 242 ALA A C 1
ATOM 1914 O O . ALA A 1 242 ? 33.853 45.832 -24.068 1.00 33.72 242 ALA A O 1
ATOM 1915 N N . LYS A 1 243 ? 32.544 47.571 -23.891 1.00 35.56 243 LYS A N 1
ATOM 1916 C CA . LYS A 1 243 ? 31.364 48.290 -24.453 1.00 35.56 243 LYS A CA 1
ATOM 1917 C C . LYS A 1 243 ? 30.474 47.401 -25.350 1.00 35.56 243 LYS A C 1
ATOM 1919 O O . LYS A 1 243 ? 31.040 46.698 -26.172 1.00 35.56 243 LYS A O 1
ATOM 1924 N N . THR A 1 244 ? 29.126 47.412 -25.345 1.00 33.34 244 THR A N 1
ATOM 1925 C CA . THR A 1 244 ? 28.006 48.050 -24.567 1.00 33.34 244 THR A CA 1
ATOM 1926 C C . THR A 1 244 ? 26.674 47.501 -25.185 1.00 33.34 244 THR A C 1
ATOM 1928 O O . THR A 1 244 ? 26.759 47.171 -26.368 1.00 33.34 244 THR A O 1
ATOM 1931 N N . PRO A 1 245 ? 25.463 47.394 -24.550 1.00 45.75 245 PRO A N 1
ATOM 1932 C CA . PRO A 1 245 ? 24.934 47.911 -23.268 1.00 45.75 245 PRO A CA 1
ATOM 1933 C C . PRO A 1 245 ? 24.383 46.791 -22.319 1.00 45.75 245 PRO A C 1
ATOM 1935 O O . PRO A 1 245 ? 25.088 45.821 -22.071 1.00 45.75 245 PRO A O 1
ATOM 1938 N N . ALA A 1 246 ? 23.155 46.932 -21.772 1.00 40.75 246 ALA A N 1
ATOM 1939 C CA . ALA A 1 246 ? 22.398 45.966 -20.949 1.00 40.75 246 ALA A CA 1
ATOM 1940 C C . ALA A 1 246 ? 20.924 45.827 -21.423 1.00 40.75 246 ALA A C 1
ATOM 1942 O O . ALA A 1 246 ? 20.405 46.728 -22.085 1.00 40.75 246 ALA A O 1
ATOM 1943 N N . ALA A 1 247 ? 20.239 44.731 -21.058 1.00 38.34 247 ALA A N 1
ATOM 1944 C CA . ALA A 1 247 ? 18.837 44.437 -21.412 1.00 38.34 247 ALA A CA 1
ATOM 1945 C C . ALA A 1 247 ? 17.857 44.591 -20.220 1.00 38.34 247 ALA A C 1
ATOM 1947 O O . ALA A 1 247 ? 18.267 44.609 -19.060 1.00 38.34 247 ALA A O 1
ATOM 1948 N N . LYS A 1 248 ? 16.553 44.745 -20.505 1.00 37.91 248 LYS A N 1
ATOM 1949 C CA . LYS A 1 248 ? 15.526 45.179 -19.532 1.00 37.91 248 LYS A CA 1
ATOM 1950 C C . LYS A 1 248 ? 14.820 44.028 -18.800 1.00 37.91 248 LYS A C 1
ATOM 1952 O O . LYS A 1 248 ? 14.485 43.011 -19.397 1.00 37.91 248 LYS A O 1
ATOM 1957 N N . LYS A 1 249 ? 14.477 44.273 -17.531 1.00 46.56 249 LYS A N 1
ATOM 1958 C CA . LYS A 1 249 ? 13.536 43.478 -16.720 1.00 46.56 249 LYS A CA 1
ATOM 1959 C C . LYS A 1 249 ? 12.081 43.729 -17.179 1.00 46.56 249 LYS A C 1
ATOM 1961 O O . LYS A 1 249 ? 11.719 44.900 -17.318 1.00 46.56 249 LYS A O 1
ATOM 1966 N N . PRO A 1 250 ? 11.227 42.703 -17.351 1.00 40.75 250 PRO A N 1
ATOM 1967 C CA . PRO A 1 250 ? 9.772 42.874 -17.381 1.00 40.75 250 PRO A CA 1
ATOM 1968 C C . PRO A 1 250 ? 9.219 43.177 -15.976 1.00 40.75 250 PRO A C 1
ATOM 1970 O O . PRO A 1 250 ? 9.821 42.790 -14.973 1.00 40.75 250 PRO A O 1
ATOM 1973 N N . ALA A 1 251 ? 8.067 43.847 -15.901 1.00 38.31 251 ALA A N 1
ATOM 1974 C CA . ALA A 1 251 ? 7.367 44.151 -14.649 1.00 38.31 251 ALA A CA 1
ATOM 1975 C C . ALA A 1 251 ? 6.097 43.297 -14.484 1.00 38.31 251 ALA A C 1
ATOM 1977 O O . ALA A 1 251 ? 5.490 42.875 -15.470 1.00 38.31 251 ALA A O 1
ATOM 1978 N N . ALA A 1 252 ? 5.688 43.062 -13.234 1.00 39.22 252 ALA A N 1
ATOM 1979 C CA . ALA A 1 252 ? 4.475 42.314 -12.905 1.00 39.22 252 ALA A CA 1
ATOM 1980 C C . ALA A 1 252 ? 3.190 43.074 -13.293 1.00 39.22 252 ALA A C 1
ATOM 1982 O O . ALA A 1 252 ? 3.167 44.306 -13.325 1.00 39.22 252 ALA A O 1
ATOM 1983 N N . LYS A 1 253 ? 2.099 42.335 -13.536 1.00 43.09 253 LYS A N 1
ATOM 1984 C CA . LYS A 1 253 ? 0.746 42.882 -13.725 1.00 43.09 253 LYS A CA 1
ATOM 1985 C C . LYS A 1 253 ? -0.172 42.439 -12.587 1.00 43.09 253 LYS A C 1
ATOM 1987 O O . LYS A 1 253 ? -0.436 41.252 -12.436 1.00 43.09 253 LYS A O 1
ATOM 1992 N N . THR A 1 254 ? -0.694 43.401 -11.834 1.00 43.53 254 THR A N 1
ATOM 1993 C CA . THR A 1 254 ? -1.740 43.186 -10.822 1.00 43.53 254 THR A CA 1
ATOM 1994 C C . THR A 1 254 ? -3.114 43.053 -11.500 1.00 43.53 254 THR A C 1
ATOM 1996 O O . THR A 1 254 ? -3.393 43.827 -12.421 1.00 43.53 254 THR A O 1
ATOM 1999 N N . PRO A 1 255 ? -3.997 42.123 -11.084 1.00 46.97 255 PRO A N 1
ATOM 2000 C CA . PRO A 1 255 ? -5.340 42.003 -11.652 1.00 46.97 255 PRO A CA 1
ATOM 2001 C C . PRO A 1 255 ? -6.252 43.174 -11.247 1.00 46.97 255 PRO A C 1
ATOM 2003 O O . PRO A 1 255 ? -6.185 43.687 -10.129 1.00 46.97 255 PRO A O 1
ATOM 2006 N N . ALA A 1 256 ? -7.140 43.582 -12.157 1.00 43.38 256 ALA A N 1
ATOM 2007 C CA . ALA A 1 256 ? -8.099 44.660 -11.925 1.00 43.38 256 ALA A CA 1
ATOM 2008 C C . ALA A 1 256 ? -9.408 44.144 -11.301 1.00 43.38 256 ALA A C 1
ATOM 2010 O O . ALA A 1 256 ? -9.961 43.131 -11.732 1.00 43.38 256 ALA A O 1
ATOM 2011 N N . LYS A 1 257 ? -9.944 44.883 -10.321 1.00 39.91 257 LYS A N 1
ATOM 2012 C CA . LYS A 1 257 ? -11.273 44.629 -9.741 1.00 39.91 257 LYS A CA 1
ATOM 2013 C C . LYS A 1 257 ? -12.365 44.833 -10.803 1.00 39.91 257 LYS A C 1
ATOM 2015 O O . LYS A 1 257 ? -12.358 45.856 -11.484 1.00 39.91 257 LYS A O 1
ATOM 2020 N N . LYS A 1 258 ? -13.357 43.938 -10.864 1.00 45.28 258 LYS A N 1
ATOM 2021 C CA . LYS A 1 258 ? -14.679 44.242 -11.442 1.00 45.28 258 LYS A CA 1
ATOM 2022 C C . LYS A 1 258 ? -15.692 44.452 -10.320 1.00 45.28 258 LYS A C 1
ATOM 2024 O O . LYS A 1 258 ? -15.705 43.712 -9.342 1.00 45.28 258 LYS A O 1
ATOM 2029 N N . THR A 1 259 ? -16.496 45.499 -10.455 1.00 41.38 259 THR A N 1
ATOM 2030 C CA . THR A 1 259 ? -17.494 45.939 -9.475 1.00 41.38 259 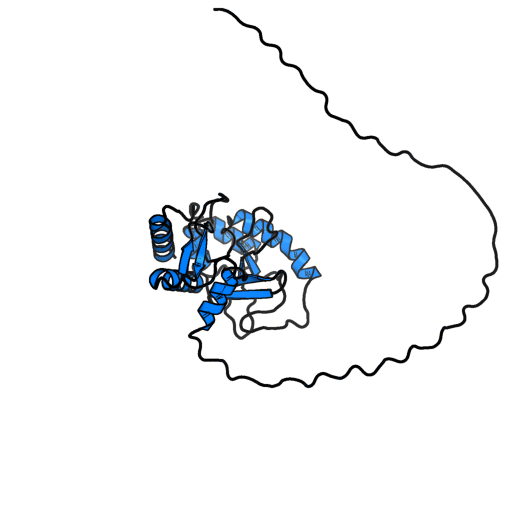THR A CA 1
ATOM 2031 C C . THR A 1 259 ? -18.860 45.298 -9.705 1.00 41.38 259 THR A C 1
ATOM 2033 O O . THR A 1 259 ? -19.178 44.809 -10.787 1.00 41.38 259 THR A O 1
ATOM 2036 N N . THR A 1 260 ? -19.680 45.310 -8.657 1.00 42.97 260 THR A N 1
ATOM 2037 C CA . THR A 1 260 ? -21.073 44.859 -8.666 1.00 42.97 260 THR A CA 1
ATOM 2038 C C . THR A 1 260 ? -21.990 45.814 -9.433 1.00 42.97 260 THR A C 1
ATOM 2040 O O . THR A 1 260 ? -21.862 47.033 -9.337 1.00 42.97 260 THR A O 1
ATOM 2043 N N . ALA A 1 261 ? -22.989 45.259 -10.124 1.00 45.94 261 ALA A N 1
ATOM 2044 C CA . ALA A 1 261 ? -24.139 46.001 -10.637 1.00 45.94 261 ALA A CA 1
ATOM 2045 C C . ALA A 1 261 ? -25.416 45.165 -10.444 1.00 45.94 261 ALA A C 1
ATOM 2047 O O . ALA A 1 261 ? -25.614 44.140 -11.088 1.00 45.94 261 ALA A O 1
ATOM 2048 N N . LYS A 1 262 ? -26.274 45.600 -9.518 1.00 43.88 262 LYS A N 1
ATOM 2049 C CA . LYS A 1 262 ? -27.556 44.969 -9.172 1.00 43.88 262 LYS A CA 1
ATOM 2050 C C . LYS A 1 262 ? -28.676 45.726 -9.885 1.00 43.88 262 LYS A C 1
ATOM 2052 O O . LYS A 1 262 ? -28.790 46.934 -9.685 1.00 43.88 262 LYS A O 1
ATOM 2057 N N . LYS A 1 263 ? -29.534 45.053 -10.658 1.00 49.62 263 LYS A N 1
ATOM 2058 C CA . LYS A 1 263 ? -30.776 45.662 -11.165 1.00 49.62 263 LYS A CA 1
ATOM 2059 C C . LYS A 1 263 ? -31.930 44.665 -11.159 1.00 49.62 263 LYS A C 1
ATOM 2061 O O . LYS A 1 263 ? -31.749 43.490 -11.448 1.00 49.62 263 LYS A O 1
ATOM 2066 N N . GLN A 1 264 ? -33.101 45.150 -10.766 1.00 45.31 264 GLN A N 1
ATOM 2067 C CA . GLN A 1 264 ? -34.333 44.376 -10.634 1.00 45.31 264 GLN A CA 1
ATOM 2068 C C . GLN A 1 264 ? -35.223 44.557 -11.877 1.00 45.31 264 GLN A C 1
ATOM 2070 O O . GLN A 1 264 ? -35.172 45.614 -12.507 1.00 45.31 264 GLN A O 1
ATOM 2075 N N . ARG A 1 265 ? -36.179 43.626 -12.031 1.00 46.56 265 ARG A N 1
ATOM 2076 C CA . ARG A 1 265 ? -37.645 43.871 -11.968 1.00 46.56 265 ARG A CA 1
ATOM 2077 C C . ARG A 1 265 ? -38.445 43.496 -13.228 1.00 46.56 265 ARG A C 1
ATOM 2079 O O . ARG A 1 265 ? -38.239 44.088 -14.277 1.00 46.56 265 ARG A O 1
ATOM 2086 N N . ALA A 1 266 ? -39.478 42.678 -12.991 1.00 51.72 266 ALA A N 1
ATOM 2087 C CA . ALA A 1 266 ? -40.630 42.371 -13.851 1.00 51.72 266 ALA A CA 1
ATOM 2088 C C . ALA A 1 266 ? -40.336 41.613 -15.170 1.00 51.72 266 ALA A C 1
ATOM 2090 O O . ALA A 1 266 ? -39.273 41.772 -15.758 1.00 51.72 266 ALA A O 1
ATOM 2091 N N . ARG A 1 267 ? -41.256 40.785 -15.681 1.00 50.34 267 ARG A N 1
ATOM 2092 C CA . ARG A 1 267 ? -42.573 40.371 -15.145 1.00 50.34 267 ARG A CA 1
ATOM 2093 C C . ARG A 1 267 ? -42.557 38.907 -14.725 1.00 50.34 267 ARG A C 1
ATOM 2095 O O . ARG A 1 267 ? -41.848 38.138 -15.401 1.00 50.34 267 ARG A O 1
#

Sequence (267 aa):
MKQIWERLERIAGTYGKTLALRPGLDEPTIAAAENKLGMRFPADYRASLLLHDGQEDEVATFEWLPGCCPLKPLANVLERWDEEQPLAEEFADPTNKTEGPLHTVVWHPRRIPIAGTQYWDGDNSYVDLHPSAAGTPGQIITFHTECDLVCLGASLRDALERYLAALDSGDWVYSETKKFVMPKDEPPDSYPNESYAFWKYLQRDKPAAPANKKRMPSAAKKPVKKPPPKKTAKKPAAKKTAKTPAAKKPAAKTPAKKTTAKKQRAR

pLDDT: mean 80.85, std 22.92, range [33.34, 98.81]

Radius of gyration: 27.43 Å; chains: 1; bounding box: 97×64×50 Å

Secondary structure (DSSP, 8-state):
-HHHHHHHHHHHHHTT----BPPPPPHHHHHHHHHHHTSPPPHHHHHHHTT-S-B---TTPPPSSTTPPPBPPHHHHHHHHHHHHHHHHHT--TT--EETTEES-S--TTEEEEE--TTS-S--EEEESSB-TTS-TTEEEEESSSS-EEEEESSHHHHHHHHHHHHHTTSEEE-TTTSSEEETTS-TT--S-HHHHHHHHTTTTSPPP------------PPPPPPPPPPPPPPPP----------PPP---PPPPPPP-------